Protein AF-A0A852D686-F1 (afdb_monomer)

Structure (mmCIF, N/CA/C/O backbone):
data_AF-A0A852D686-F1
#
_ent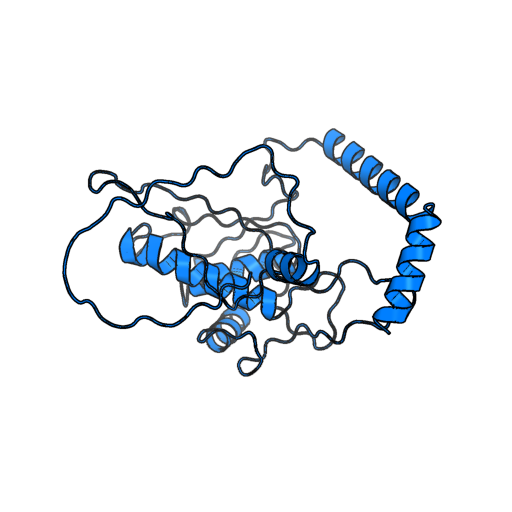ry.id   AF-A0A852D686-F1
#
loop_
_atom_site.group_PDB
_atom_site.id
_atom_site.type_symbol
_atom_site.label_atom_id
_atom_site.label_alt_id
_atom_site.label_comp_id
_atom_site.label_asym_id
_atom_site.label_entity_id
_atom_site.label_seq_id
_atom_site.pdbx_PDB_ins_code
_atom_site.Cartn_x
_atom_site.Cartn_y
_atom_site.Cartn_z
_atom_site.occupancy
_atom_site.B_iso_or_equiv
_atom_site.auth_seq_id
_atom_site.auth_comp_id
_atom_site.auth_asym_id
_atom_site.auth_atom_id
_atom_site.pdbx_PDB_model_num
ATOM 1 N N . VAL A 1 1 ? -18.780 -6.739 -30.984 1.00 33.38 1 VAL A N 1
ATOM 2 C CA . VAL A 1 1 ? -19.840 -5.704 -30.899 1.00 33.38 1 VAL A CA 1
ATOM 3 C C . VAL A 1 1 ? -19.671 -4.985 -29.569 1.00 33.38 1 VAL A C 1
ATOM 5 O O . VAL A 1 1 ? -19.689 -5.646 -28.541 1.00 33.38 1 VAL A O 1
ATOM 8 N N . HIS A 1 2 ? -19.367 -3.686 -29.611 1.00 30.38 2 HIS A N 1
ATOM 9 C CA . HIS A 1 2 ? -18.973 -2.864 -28.460 1.00 30.38 2 HIS A CA 1
ATOM 10 C C . HIS A 1 2 ? -20.126 -2.637 -27.472 1.00 30.38 2 HIS A C 1
ATOM 12 O O . HIS A 1 2 ? -21.250 -2.385 -27.899 1.00 30.38 2 HIS A O 1
ATOM 18 N N . LEU A 1 3 ? -19.840 -2.643 -26.166 1.00 29.97 3 LEU A N 1
ATOM 19 C CA . LEU A 1 3 ? -20.760 -2.143 -25.143 1.00 29.97 3 LEU A CA 1
ATOM 20 C C . LEU A 1 3 ? -20.116 -0.955 -24.421 1.00 29.97 3 LEU A C 1
ATOM 22 O O . LEU A 1 3 ? -19.169 -1.106 -23.656 1.00 29.97 3 LEU A O 1
ATOM 26 N N . ILE A 1 4 ? -20.649 0.231 -24.708 1.00 31.33 4 ILE A N 1
ATOM 27 C CA . ILE A 1 4 ? -20.423 1.480 -23.974 1.00 31.33 4 ILE A CA 1
ATOM 28 C C . ILE A 1 4 ? -21.404 1.489 -22.787 1.00 31.33 4 ILE A C 1
ATOM 30 O O . ILE A 1 4 ? -22.584 1.202 -23.004 1.00 31.33 4 ILE A O 1
ATOM 34 N N . PRO A 1 5 ? -20.996 1.834 -21.552 1.00 33.94 5 PRO A N 1
ATOM 35 C CA . PRO A 1 5 ? -21.944 2.023 -20.464 1.0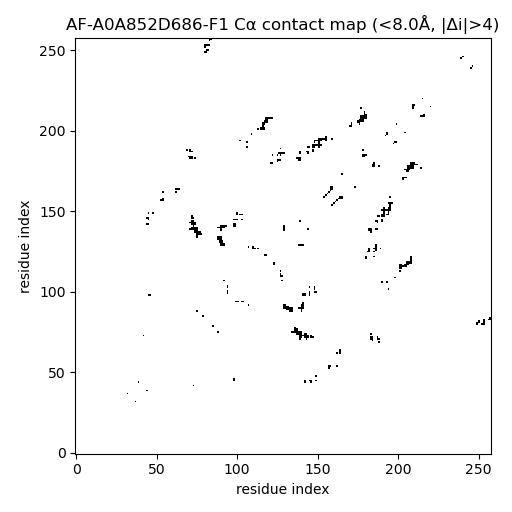0 33.94 5 PRO A CA 1
ATOM 36 C C . PRO A 1 5 ? -22.588 3.410 -20.583 1.00 33.94 5 PRO A C 1
ATOM 38 O O . PRO A 1 5 ? -21.912 4.434 -20.494 1.00 33.94 5 PRO A O 1
ATOM 41 N N . VAL A 1 6 ? -23.904 3.443 -20.789 1.00 32.22 6 VAL A N 1
ATOM 42 C CA . VAL A 1 6 ? -24.706 4.672 -20.743 1.00 32.22 6 VAL A CA 1
ATOM 43 C C . VAL A 1 6 ? -25.298 4.811 -19.338 1.00 32.22 6 VAL A C 1
ATOM 45 O O . VAL A 1 6 ? -25.836 3.855 -18.784 1.00 32.22 6 VAL A O 1
ATOM 48 N N . ASN A 1 7 ? -25.154 6.007 -18.766 1.00 30.97 7 ASN A N 1
ATOM 49 C CA . ASN A 1 7 ? -25.708 6.435 -17.478 1.00 30.97 7 ASN A CA 1
ATOM 50 C C . ASN A 1 7 ? -27.228 6.180 -17.346 1.00 30.97 7 ASN A C 1
ATOM 52 O O . ASN A 1 7 ? -27.926 6.072 -18.356 1.00 30.97 7 ASN A O 1
ATOM 56 N N . PRO A 1 8 ? -27.762 6.109 -16.109 1.00 39.25 8 PRO A N 1
ATOM 57 C CA . PRO A 1 8 ? -29.107 5.614 -15.858 1.00 39.25 8 PRO A CA 1
ATOM 58 C C . PRO A 1 8 ? -30.159 6.647 -16.267 1.00 39.25 8 PRO A C 1
ATOM 60 O O . PRO A 1 8 ? -30.101 7.806 -15.856 1.00 39.25 8 PRO A O 1
ATOM 63 N N . VAL A 1 9 ? -31.164 6.208 -17.023 1.00 30.58 9 VAL A N 1
ATOM 64 C CA . VAL A 1 9 ? -32.400 6.963 -17.240 1.00 30.58 9 VAL A CA 1
ATOM 65 C C . VAL A 1 9 ? -33.578 6.130 -16.741 1.00 30.58 9 VAL A C 1
ATOM 67 O O . VAL A 1 9 ? -33.830 5.045 -17.247 1.00 30.58 9 VAL A O 1
ATOM 70 N N . ARG A 1 10 ? -34.204 6.699 -15.703 1.00 30.62 10 ARG A N 1
ATOM 71 C CA . ARG A 1 10 ? -35.592 6.643 -15.210 1.00 30.62 10 ARG A CA 1
ATOM 72 C C . ARG A 1 10 ? -36.391 5.339 -15.339 1.00 30.62 10 ARG A C 1
ATOM 74 O O . ARG A 1 10 ? -36.618 4.815 -16.420 1.00 30.62 10 ARG A O 1
ATOM 81 N N . GLU A 1 11 ? -36.892 4.917 -14.178 1.00 41.22 11 GLU A N 1
ATOM 82 C CA . GLU A 1 11 ? -38.024 4.010 -14.018 1.00 41.22 11 GLU A CA 1
ATOM 83 C C . GLU A 1 11 ? -39.227 4.491 -14.829 1.00 41.22 11 GLU A C 1
ATOM 85 O O . GLU A 1 11 ? -39.671 5.620 -14.650 1.00 41.22 11 GLU A O 1
ATOM 90 N N . ASP A 1 12 ? -39.777 3.598 -15.646 1.00 34.66 12 ASP A N 1
ATOM 91 C CA . ASP A 1 12 ? -41.206 3.541 -15.920 1.00 34.66 12 ASP A CA 1
ATOM 92 C C . ASP A 1 12 ? -41.602 2.086 -16.209 1.00 34.66 12 ASP A C 1
ATOM 94 O O . ASP A 1 12 ? -41.045 1.425 -17.083 1.00 34.66 12 ASP A O 1
ATOM 98 N N . GLY A 1 13 ? -42.576 1.598 -15.439 1.00 36.38 13 GLY A N 1
ATOM 99 C CA . GLY A 1 13 ? -43.588 0.646 -15.897 1.00 36.38 13 GLY A CA 1
ATOM 100 C C . GLY A 1 13 ? -43.180 -0.788 -16.265 1.00 36.38 13 GLY A C 1
ATOM 101 O O . GLY A 1 13 ? -42.896 -1.092 -17.415 1.00 36.38 13 GLY A O 1
ATOM 102 N N . LEU A 1 14 ? -43.452 -1.696 -15.319 1.00 33.59 14 LEU A N 1
ATOM 103 C CA . LEU A 1 14 ? -44.083 -3.015 -15.528 1.00 33.59 14 LEU A CA 1
ATOM 104 C C . LEU A 1 14 ? -43.236 -4.202 -16.060 1.00 33.59 14 LEU A C 1
ATOM 106 O O . LEU A 1 14 ? -42.702 -4.218 -17.163 1.00 33.59 14 LEU A O 1
ATOM 1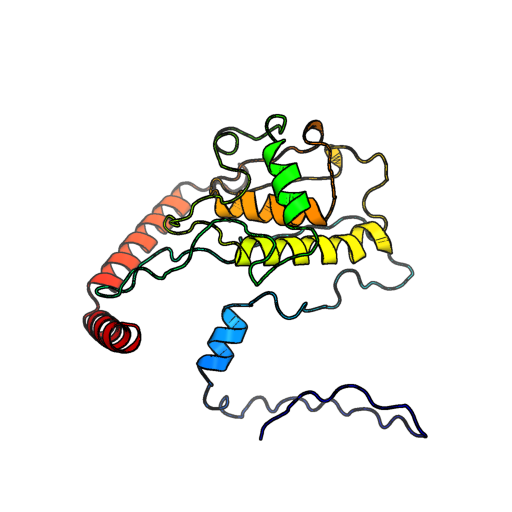10 N N . ASN A 1 15 ? -43.318 -5.287 -15.271 1.00 33.12 15 ASN A N 1
ATOM 111 C CA . ASN A 1 15 ? -42.905 -6.688 -15.467 1.00 33.12 15 ASN A CA 1
ATOM 112 C C . ASN A 1 15 ? -41.414 -7.065 -15.284 1.00 33.12 15 ASN A C 1
ATOM 114 O O . ASN A 1 15 ? -40.617 -6.941 -16.216 1.00 33.12 15 ASN A O 1
ATOM 118 N N . PRO A 1 16 ? -41.033 -7.696 -14.147 1.00 35.44 16 PRO A N 1
ATOM 119 C CA . PRO A 1 16 ? -39.718 -8.298 -13.988 1.00 35.44 16 PRO A CA 1
ATOM 120 C C . PRO A 1 16 ? -39.690 -9.638 -14.736 1.00 35.44 16 PRO A C 1
ATOM 122 O O . PRO A 1 16 ? -39.975 -10.699 -14.179 1.00 35.44 16 PRO A O 1
ATOM 125 N N . LYS A 1 17 ? -39.332 -9.621 -16.023 1.00 37.50 17 LYS A N 1
ATOM 126 C CA . LYS A 1 17 ? -38.904 -10.854 -16.692 1.00 37.50 17 LYS A CA 1
ATOM 127 C C . LYS A 1 17 ? -37.592 -11.290 -16.045 1.00 37.50 17 LYS A C 1
ATOM 129 O O . LYS A 1 17 ? -36.571 -10.623 -16.200 1.00 37.50 17 LYS A O 1
ATOM 134 N N . SER A 1 18 ? -37.648 -12.398 -15.304 1.00 39.84 18 SER A N 1
ATOM 135 C CA . SER A 1 18 ? -36.491 -13.146 -14.806 1.00 39.84 18 SER A CA 1
ATOM 136 C C . SER A 1 18 ? -35.388 -13.146 -15.868 1.00 39.84 18 SER A C 1
ATOM 138 O O . SER A 1 18 ? -35.567 -13.705 -16.954 1.00 39.84 18 SER A O 1
ATOM 140 N N . ARG A 1 19 ? -34.267 -12.462 -15.587 1.00 45.03 19 ARG A N 1
ATOM 141 C CA . ARG A 1 19 ? -33.055 -12.553 -16.408 1.00 45.03 19 ARG A CA 1
ATOM 142 C C . ARG A 1 19 ? -32.633 -14.015 -16.372 1.00 45.03 19 ARG A C 1
ATOM 144 O O . ARG A 1 19 ? -32.007 -14.451 -15.407 1.00 45.03 19 ARG A O 1
ATOM 151 N N . LYS A 1 20 ? -32.989 -14.777 -17.410 1.00 41.00 20 LYS A N 1
ATOM 152 C CA . LYS A 1 20 ? -32.415 -16.103 -17.634 1.00 41.00 20 LYS A CA 1
ATOM 153 C C . LYS A 1 20 ? -30.900 -15.932 -17.591 1.00 41.00 20 LYS A C 1
ATOM 155 O O . LYS A 1 20 ? -30.341 -15.170 -18.377 1.00 41.00 20 LYS A O 1
ATOM 160 N N . ARG A 1 21 ? -30.263 -16.600 -16.628 1.00 43.16 21 ARG A N 1
ATOM 161 C CA . ARG A 1 21 ? -28.812 -16.774 -16.573 1.00 43.16 21 ARG A CA 1
ATOM 162 C C . ARG A 1 21 ? -28.414 -17.389 -17.910 1.00 43.16 21 ARG A C 1
ATOM 164 O O . ARG A 1 21 ? -28.720 -18.550 -18.161 1.00 43.16 21 ARG A O 1
ATOM 171 N N . ILE A 1 22 ? -27.803 -16.597 -18.781 1.00 45.66 22 ILE A N 1
ATOM 172 C CA . ILE A 1 22 ? -27.106 -17.135 -19.940 1.00 45.66 22 ILE A CA 1
ATOM 173 C C . ILE A 1 22 ? -25.877 -17.811 -19.339 1.00 45.66 22 ILE A C 1
ATOM 175 O O . ILE A 1 22 ? -24.962 -17.133 -18.876 1.00 45.66 22 ILE A O 1
ATOM 179 N N . MET A 1 23 ? -25.921 -19.136 -19.208 1.00 36.00 23 MET A N 1
ATOM 180 C CA . MET A 1 23 ? -24.719 -19.910 -18.916 1.00 36.00 23 MET A CA 1
ATOM 181 C C . MET A 1 23 ? -23.817 -19.743 -20.142 1.00 36.00 23 MET A C 1
ATOM 183 O O . MET A 1 23 ? -24.284 -20.050 -21.241 1.00 36.00 23 MET A O 1
ATOM 187 N N . PRO A 1 24 ? -22.602 -19.184 -20.006 1.00 45.09 24 PRO A N 1
ATOM 188 C CA . PRO A 1 24 ? -21.685 -19.122 -21.130 1.00 45.09 24 PRO A CA 1
ATOM 189 C C . PRO A 1 24 ? -21.414 -20.551 -21.599 1.00 45.09 24 PRO A C 1
ATOM 191 O O . PRO A 1 24 ? -21.156 -21.439 -20.785 1.00 45.09 24 PRO A O 1
ATOM 194 N N . ASP A 1 25 ? -21.554 -20.761 -22.904 1.00 46.44 25 ASP A N 1
ATOM 195 C CA . ASP A 1 25 ? -21.205 -22.010 -23.562 1.00 46.44 25 ASP A CA 1
ATOM 196 C C . ASP A 1 25 ? -19.724 -22.306 -23.277 1.00 46.44 25 ASP A C 1
ATOM 198 O O . ASP A 1 25 ? -18.854 -21.478 -23.546 1.00 46.44 25 ASP A O 1
ATOM 202 N N . LEU A 1 26 ? -19.440 -23.450 -22.652 1.00 47.62 26 LEU A N 1
ATOM 203 C CA . LEU A 1 26 ? -18.098 -23.815 -22.181 1.00 47.62 26 LEU A CA 1
ATOM 204 C C . LEU A 1 26 ? -17.143 -24.179 -23.334 1.00 47.62 26 LEU A C 1
ATOM 206 O O . LEU A 1 26 ? -15.978 -24.477 -23.077 1.00 47.62 26 LEU A O 1
ATOM 210 N N . LEU A 1 27 ? -17.627 -24.184 -24.583 1.00 48.59 27 LEU A N 1
ATOM 211 C CA . LEU A 1 27 ? -16.923 -24.733 -25.745 1.00 48.59 27 LEU A CA 1
ATOM 212 C C . LEU A 1 27 ? -16.731 -23.750 -26.912 1.00 48.59 27 LEU A C 1
ATOM 214 O O . LEU A 1 27 ? -16.383 -24.175 -28.012 1.00 48.59 27 LEU A O 1
ATOM 218 N N . THR A 1 28 ? -16.893 -22.443 -26.707 1.00 54.06 28 THR A N 1
ATOM 219 C CA . THR A 1 28 ? -16.404 -21.458 -27.686 1.00 54.06 28 THR A CA 1
ATOM 220 C C . THR A 1 28 ? -14.933 -21.159 -27.429 1.00 54.06 28 THR A C 1
ATOM 222 O O . THR A 1 28 ? -14.578 -20.813 -26.300 1.00 54.06 28 THR A O 1
ATOM 225 N N . GLU A 1 29 ? -14.085 -21.258 -28.462 1.00 51.47 29 GLU A N 1
ATOM 226 C CA . GLU A 1 29 ? -12.724 -20.714 -28.406 1.00 51.47 29 GLU A CA 1
ATOM 227 C C . GLU A 1 29 ? -12.781 -19.285 -27.843 1.00 51.47 29 GLU A C 1
ATOM 229 O O . GLU A 1 29 ? -13.636 -18.497 -28.272 1.00 51.47 29 GLU A O 1
ATOM 234 N N . PRO A 1 30 ? -11.940 -18.944 -26.848 1.00 55.38 30 PRO A N 1
ATOM 235 C CA . PRO A 1 30 ? -11.954 -17.608 -26.281 1.00 55.38 30 PRO A CA 1
ATOM 236 C C . PRO A 1 30 ? -11.726 -16.588 -27.407 1.00 55.38 30 PRO A C 1
ATOM 238 O O . PRO A 1 30 ? -10.871 -16.816 -28.268 1.00 55.38 30 PRO A O 1
ATOM 241 N N . PRO A 1 31 ? -12.494 -15.482 -27.441 1.00 63.06 31 PRO A N 1
ATOM 242 C CA . PRO A 1 31 ? -12.344 -14.476 -28.482 1.00 63.06 31 PRO A CA 1
ATOM 243 C C . PRO A 1 31 ? -10.892 -13.998 -28.536 1.00 63.06 31 PRO A C 1
ATOM 245 O O . PRO A 1 31 ? -10.231 -13.924 -27.498 1.00 63.06 31 PRO A O 1
ATOM 248 N N . ALA A 1 32 ? -10.412 -13.666 -29.741 1.00 65.38 32 ALA A N 1
ATOM 249 C CA . ALA A 1 32 ? -9.083 -13.097 -29.934 1.00 65.38 32 ALA A CA 1
ATOM 250 C C . ALA A 1 32 ? -8.867 -11.964 -28.920 1.00 65.38 32 ALA A C 1
ATOM 252 O O . ALA A 1 32 ? -9.626 -10.994 -28.878 1.00 65.38 32 ALA A O 1
ATOM 253 N N . ILE A 1 33 ? -7.886 -12.167 -28.044 1.00 65.44 33 ILE A N 1
ATOM 254 C CA . ILE A 1 33 ? -7.682 -11.352 -26.853 1.00 65.44 33 ILE A CA 1
ATOM 255 C C . ILE A 1 33 ? -7.205 -9.970 -27.304 1.00 65.44 33 ILE A C 1
ATOM 257 O O . ILE A 1 33 ? -6.242 -9.869 -28.060 1.00 65.44 33 ILE A O 1
ATOM 261 N N . ASP A 1 34 ? -7.875 -8.909 -26.850 1.00 76.44 34 ASP A N 1
ATOM 262 C CA . ASP A 1 34 ? -7.379 -7.542 -27.005 1.00 76.44 34 ASP A CA 1
ATOM 263 C C . ASP A 1 34 ? -6.267 -7.308 -25.964 1.00 76.44 34 ASP A C 1
ATOM 265 O O . ASP A 1 34 ? -6.562 -7.221 -24.765 1.00 76.44 34 ASP A O 1
ATOM 269 N N . PRO A 1 35 ? -4.991 -7.202 -26.383 1.00 73.50 35 PRO A N 1
ATOM 270 C CA . PRO A 1 35 ? -3.872 -7.045 -25.459 1.00 73.50 35 PRO A CA 1
ATOM 271 C C . PRO A 1 35 ? -3.930 -5.719 -24.691 1.00 73.50 35 PRO A C 1
ATOM 273 O O . PRO A 1 35 ? -3.384 -5.624 -23.591 1.00 73.50 35 PRO A O 1
ATOM 276 N N . ILE A 1 36 ? -4.595 -4.693 -25.235 1.00 73.44 36 ILE A N 1
ATOM 277 C CA . ILE A 1 36 ? -4.770 -3.408 -24.551 1.00 73.44 36 ILE A CA 1
ATOM 278 C C . ILE A 1 36 ? -5.774 -3.577 -23.416 1.00 73.44 36 ILE A C 1
ATOM 280 O O . ILE A 1 36 ? -5.514 -3.136 -22.296 1.00 73.44 36 ILE A O 1
ATOM 284 N N . TYR A 1 37 ? -6.893 -4.247 -23.686 1.00 75.56 37 TYR A N 1
ATOM 285 C CA . TYR A 1 37 ? -7.881 -4.565 -22.663 1.00 75.56 37 TYR A CA 1
ATOM 286 C C . TYR A 1 37 ? -7.282 -5.439 -21.553 1.00 75.56 37 TYR A C 1
ATOM 288 O O . TYR A 1 37 ? -7.426 -5.110 -20.376 1.00 75.56 37 TYR A O 1
ATOM 296 N N . GLU A 1 38 ? -6.547 -6.500 -21.901 1.00 78.31 38 GLU A N 1
ATOM 297 C CA . GLU A 1 38 ? -5.891 -7.363 -20.911 1.00 78.31 38 GLU A CA 1
ATOM 298 C C . GLU A 1 38 ? -4.888 -6.579 -20.058 1.00 78.31 38 GLU A C 1
ATOM 300 O O . GLU A 1 38 ? -4.905 -6.685 -18.832 1.00 78.31 38 GLU A O 1
ATOM 305 N N . ALA A 1 39 ? -4.066 -5.728 -20.680 1.00 75.19 39 ALA A N 1
ATOM 306 C CA . ALA A 1 39 ? -3.132 -4.877 -19.954 1.00 75.19 39 ALA A CA 1
ATOM 307 C C . ALA A 1 39 ? -3.858 -3.903 -19.016 1.00 75.19 39 ALA A C 1
ATOM 309 O O . ALA A 1 39 ? -3.415 -3.698 -17.889 1.00 75.19 39 ALA A O 1
ATOM 310 N N . GLN A 1 40 ? -4.982 -3.320 -19.437 1.00 73.06 40 GLN A N 1
ATOM 311 C CA . GLN A 1 40 ? -5.774 -2.425 -18.588 1.00 73.06 40 GLN A CA 1
ATOM 312 C C . GLN A 1 40 ? -6.371 -3.156 -17.381 1.00 73.06 40 GLN A C 1
ATOM 314 O O . GLN A 1 40 ? -6.291 -2.642 -16.262 1.00 73.06 40 GLN A O 1
ATOM 319 N N . VAL A 1 41 ? -6.912 -4.359 -17.591 1.00 74.00 41 VAL A N 1
ATOM 320 C CA . VAL A 1 41 ? -7.448 -5.210 -16.518 1.00 74.00 41 VAL A CA 1
ATOM 321 C C . VAL A 1 41 ? -6.328 -5.651 -15.571 1.00 74.00 41 VAL A C 1
ATOM 323 O O . VAL A 1 41 ? -6.464 -5.534 -14.355 1.00 74.00 41 VAL A O 1
ATOM 326 N N . TYR A 1 42 ? -5.189 -6.088 -16.110 1.00 77.50 42 TYR A N 1
ATOM 327 C CA . TYR A 1 42 ? -4.042 -6.541 -15.325 1.00 77.50 42 TYR A CA 1
ATOM 328 C C . TYR A 1 42 ? -3.400 -5.414 -14.505 1.00 77.50 42 TYR A C 1
ATOM 330 O O . TYR A 1 42 ? -3.093 -5.599 -13.325 1.00 77.50 42 TYR A O 1
ATOM 338 N N . CYS A 1 43 ? -3.198 -4.238 -15.107 1.00 77.00 43 CYS A N 1
ATOM 339 C CA . CYS A 1 43 ? -2.572 -3.091 -14.447 1.00 77.00 43 CYS A CA 1
ATOM 340 C C . CYS A 1 43 ? -3.450 -2.489 -13.341 1.00 77.00 43 CYS A C 1
ATOM 342 O O . CYS A 1 43 ? -2.921 -1.803 -12.466 1.00 77.00 43 CYS A O 1
ATOM 344 N N . ASN A 1 44 ? -4.763 -2.751 -13.363 1.00 78.69 44 ASN A N 1
ATOM 345 C CA . ASN A 1 44 ? -5.714 -2.379 -12.315 1.00 78.69 44 ASN A CA 1
ATOM 346 C C . ASN A 1 44 ? -5.533 -0.925 -11.833 1.00 78.69 44 ASN A C 1
ATOM 348 O O . ASN A 1 44 ? -5.319 -0.637 -10.648 1.00 78.69 44 ASN A O 1
ATOM 352 N N . VAL A 1 45 ? -5.534 0.012 -12.786 1.00 80.94 45 VAL A N 1
ATOM 353 C CA . VAL A 1 45 ? -5.422 1.444 -12.487 1.00 80.94 45 VAL A CA 1
ATOM 354 C C . VAL A 1 45 ? -6.568 1.816 -11.541 1.00 80.94 45 VAL A C 1
ATOM 356 O O . VAL A 1 45 ? -7.705 1.429 -11.810 1.00 80.94 45 VAL A O 1
ATOM 359 N N . PRO A 1 46 ? -6.326 2.576 -10.454 1.00 81.25 46 PRO A N 1
ATOM 360 C CA . PRO A 1 46 ? -7.357 2.934 -9.486 1.00 81.25 46 PRO A CA 1
ATOM 361 C C . PRO A 1 46 ? -8.291 4.003 -10.073 1.00 81.25 46 PRO A C 1
ATOM 363 O O . PRO A 1 46 ? -8.319 5.145 -9.620 1.00 81.25 46 PRO A O 1
ATOM 366 N N . SER A 1 47 ? -9.039 3.660 -11.116 1.00 74.25 47 SER A N 1
ATOM 367 C CA . SER A 1 47 ? -10.084 4.473 -11.732 1.00 74.25 47 SER A CA 1
ATOM 368 C C . SER A 1 47 ? -11.453 4.000 -11.249 1.00 74.25 47 SER A C 1
ATOM 370 O O . SER A 1 47 ? -12.242 4.827 -10.792 1.00 74.25 47 SER A O 1
ATOM 372 N N . ILE A 1 48 ? -11.677 2.685 -11.206 1.00 68.69 48 ILE A N 1
ATOM 373 C CA . ILE A 1 48 ? -12.938 2.045 -10.816 1.00 68.69 48 ILE A CA 1
ATOM 374 C C . ILE A 1 48 ? -12.734 1.280 -9.504 1.00 68.69 48 ILE A C 1
ATOM 376 O O . ILE A 1 48 ? -11.743 0.579 -9.332 1.00 68.69 48 ILE A O 1
ATOM 380 N N . ALA A 1 49 ? -13.653 1.446 -8.552 1.00 65.38 49 ALA A N 1
ATOM 381 C CA . ALA A 1 49 ? -13.690 0.612 -7.356 1.00 65.38 49 ALA A CA 1
ATOM 382 C C . ALA A 1 49 ? -14.557 -0.619 -7.641 1.00 65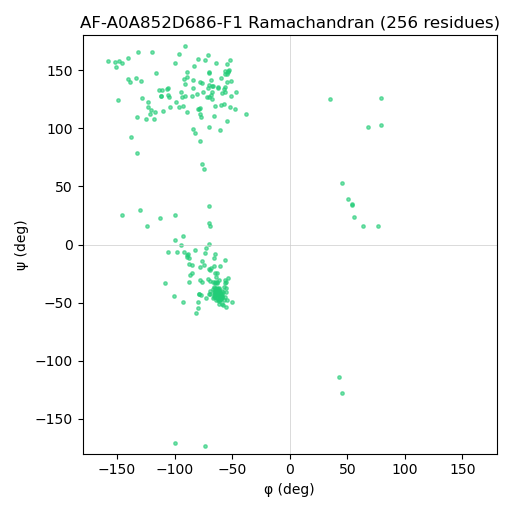.38 49 ALA A C 1
ATOM 384 O O . ALA A 1 49 ? -15.766 -0.485 -7.838 1.00 65.38 49 ALA A O 1
ATOM 385 N N . GLU A 1 50 ? -13.960 -1.808 -7.650 1.00 67.88 50 GLU A N 1
ATOM 386 C CA . GLU A 1 50 ? -14.720 -3.053 -7.724 1.00 67.88 50 GLU A CA 1
ATOM 387 C C . GLU A 1 50 ? -15.307 -3.372 -6.346 1.00 67.88 50 GLU A C 1
ATOM 389 O O . GLU A 1 50 ? -14.592 -3.641 -5.381 1.00 67.88 50 GLU A O 1
ATOM 394 N N . ARG A 1 51 ? -16.636 -3.302 -6.232 1.00 68.69 51 ARG A N 1
ATOM 395 C CA . ARG A 1 51 ? -17.359 -3.724 -5.028 1.00 68.69 51 ARG A CA 1
ATOM 396 C C . ARG A 1 51 ? -17.851 -5.154 -5.234 1.00 68.69 51 ARG A C 1
ATOM 398 O O . ARG A 1 51 ? -18.641 -5.410 -6.136 1.00 68.69 51 ARG A O 1
ATOM 405 N N . SER A 1 52 ? -17.382 -6.069 -4.391 1.00 69.94 52 SER A N 1
ATOM 406 C CA . SER A 1 52 ? -17.836 -7.465 -4.343 1.00 69.94 52 SER A CA 1
ATOM 407 C C . SER A 1 52 ? -18.856 -7.672 -3.209 1.00 69.94 52 SER A C 1
ATOM 409 O O . SER A 1 52 ? -19.282 -6.723 -2.550 1.00 69.94 52 SER A O 1
ATOM 411 N N . MET A 1 53 ? -19.206 -8.927 -2.928 1.00 82.94 53 MET A N 1
ATOM 412 C CA . MET A 1 53 ? -20.018 -9.370 -1.785 1.00 82.94 53 MET A CA 1
ATOM 413 C C . MET A 1 53 ? -19.302 -9.224 -0.427 1.00 82.94 53 MET A C 1
ATOM 415 O O . MET A 1 53 ? -19.740 -9.792 0.571 1.00 82.94 53 MET A O 1
ATOM 419 N N . GLU A 1 54 ? -18.214 -8.453 -0.366 1.00 88.31 54 GLU A N 1
ATOM 420 C CA . GLU A 1 54 ? -17.412 -8.255 0.838 1.00 88.31 54 GLU A CA 1
ATOM 421 C C . GLU A 1 54 ? -18.276 -7.729 1.996 1.00 88.31 54 GLU A C 1
ATOM 423 O O . GLU A 1 54 ? -19.104 -6.823 1.834 1.00 88.31 54 GLU A O 1
ATOM 428 N N . GLY A 1 55 ? -18.140 -8.358 3.164 1.00 84.44 55 GLY A N 1
ATOM 429 C CA . GLY A 1 55 ? -18.960 -8.075 4.345 1.00 84.44 55 GLY A CA 1
ATOM 430 C C . GLY A 1 55 ? -20.481 -8.195 4.146 1.00 84.44 55 GLY A C 1
ATOM 431 O O . GLY A 1 55 ? -21.244 -7.554 4.883 1.00 84.44 55 GLY A O 1
ATOM 432 N N . HIS A 1 56 ? -20.959 -8.967 3.170 1.00 89.06 56 HIS A N 1
ATOM 433 C CA . HIS A 1 56 ? -22.358 -9.391 3.113 1.00 89.06 56 HIS A CA 1
ATOM 434 C C . HIS A 1 56 ? -22.529 -10.728 3.834 1.00 89.06 56 HIS A C 1
ATOM 436 O O . HIS A 1 56 ? -21.832 -11.696 3.556 1.00 89.06 56 HIS A O 1
ATOM 442 N N . ALA A 1 57 ? -23.486 -10.772 4.756 1.00 87.75 57 ALA A N 1
ATOM 443 C CA . ALA A 1 57 ? -23.900 -11.973 5.465 1.00 87.75 57 ALA A CA 1
ATOM 444 C C . ALA A 1 57 ? -25.400 -11.861 5.788 1.00 87.75 57 ALA A C 1
ATOM 446 O O . ALA A 1 57 ? -25.924 -10.739 5.816 1.00 87.75 57 ALA A O 1
ATOM 447 N N . PRO A 1 58 ? -26.109 -12.979 6.026 1.00 90.81 58 PRO A N 1
ATOM 448 C CA . PRO A 1 58 ? -27.488 -12.930 6.504 1.00 90.81 58 PRO A CA 1
ATOM 449 C C . PRO A 1 58 ? -27.601 -12.125 7.809 1.00 90.81 58 PRO A C 1
ATOM 451 O O . PRO A 1 58 ? -26.678 -12.123 8.620 1.00 90.81 58 PRO A O 1
ATOM 454 N N . HIS A 1 59 ? -28.743 -11.470 8.040 1.00 87.44 59 HIS A N 1
ATOM 455 C CA . HIS A 1 59 ? -28.921 -10.507 9.144 1.00 87.44 59 HIS A CA 1
ATOM 456 C C . HIS A 1 59 ? -28.728 -11.094 10.555 1.00 87.44 59 HIS A C 1
ATOM 458 O O . HIS A 1 59 ? -28.568 -10.350 11.516 1.00 87.44 59 HIS A O 1
ATOM 464 N N . TYR A 1 60 ? -28.798 -12.418 10.693 1.00 92.06 60 TYR A N 1
ATOM 465 C CA . TYR A 1 60 ? -28.647 -13.140 11.956 1.00 92.06 60 TYR A CA 1
ATOM 466 C C . TYR A 1 60 ? -27.213 -13.635 12.199 1.00 92.06 60 TYR A C 1
ATOM 468 O O . TYR A 1 60 ? -26.940 -14.237 13.234 1.00 92.06 60 TYR A O 1
ATOM 476 N N . PHE A 1 61 ? -26.286 -13.376 11.273 1.00 94.06 61 PHE A N 1
ATOM 477 C CA . PHE A 1 61 ? -24.860 -13.604 11.481 1.00 94.06 61 PHE A CA 1
ATOM 478 C C . PHE A 1 61 ? -24.195 -12.343 12.030 1.00 94.06 61 PHE A C 1
ATOM 480 O O . PHE A 1 61 ? -24.486 -11.224 11.608 1.00 94.06 61 PHE A O 1
ATOM 487 N N . LYS A 1 62 ? -23.238 -12.541 12.936 1.00 91.69 62 LYS A N 1
ATOM 488 C CA . LYS A 1 62 ? -22.373 -11.482 13.457 1.00 91.69 62 LYS A CA 1
ATOM 489 C C . LYS A 1 62 ? -20.949 -11.714 12.968 1.00 91.69 62 LYS A C 1
ATOM 491 O O . LYS A 1 62 ? -20.404 -12.799 13.156 1.00 91.69 62 LYS A O 1
ATOM 496 N N . LEU A 1 63 ? -20.341 -10.692 12.374 1.00 93.44 63 LEU A N 1
ATOM 497 C CA . LEU A 1 63 ? -18.925 -10.724 12.022 1.00 93.44 63 LEU A CA 1
ATOM 498 C C . LEU A 1 63 ? -18.080 -10.740 13.306 1.00 93.44 63 LEU A C 1
ATOM 500 O O . LEU A 1 63 ? -18.247 -9.872 14.163 1.00 93.44 63 LEU A O 1
ATOM 504 N N . VAL A 1 64 ? -17.199 -11.733 13.444 1.00 93.50 64 VAL A N 1
ATOM 505 C CA . VAL A 1 64 ? -16.354 -11.920 14.642 1.00 93.50 64 VAL A CA 1
ATOM 506 C C . VAL A 1 64 ? -14.884 -11.597 14.396 1.00 93.50 64 VAL A C 1
ATOM 508 O O . VAL A 1 64 ? -14.203 -11.119 15.296 1.00 93.50 64 VAL A O 1
ATOM 511 N N . SER A 1 65 ? -14.390 -11.848 13.186 1.00 94.75 65 SER A N 1
ATOM 512 C CA . SER A 1 65 ? -13.005 -11.602 12.800 1.00 94.75 65 SER A CA 1
ATOM 513 C C . SER A 1 65 ? -12.889 -11.473 11.286 1.00 94.75 65 SER A C 1
ATOM 515 O O . SER A 1 65 ? -13.750 -11.934 10.535 1.00 94.75 65 SER A O 1
ATOM 517 N N . VAL A 1 66 ? -11.817 -10.817 10.852 1.00 95.50 66 VAL A N 1
ATOM 518 C CA . VAL A 1 66 ? -11.467 -10.615 9.447 1.00 95.50 66 VAL A CA 1
ATOM 519 C C . VAL A 1 66 ? -9.961 -10.809 9.311 1.00 95.50 66 VAL A C 1
ATOM 521 O O . VAL A 1 66 ? -9.198 -10.346 10.157 1.00 95.50 66 VAL A O 1
ATOM 524 N N . GLN A 1 67 ? -9.539 -11.467 8.234 1.00 94.94 67 GLN A N 1
ATOM 525 C CA . GLN A 1 67 ? -8.139 -11.566 7.834 1.00 94.94 67 GLN A CA 1
ATOM 526 C C . GLN A 1 67 ? -8.019 -11.030 6.412 1.00 94.94 67 GLN A C 1
ATOM 528 O O . GLN A 1 67 ? -8.703 -11.513 5.511 1.00 94.94 67 GLN A O 1
ATOM 533 N N . VAL A 1 68 ? -7.169 -10.024 6.218 1.00 94.94 68 VAL A N 1
ATOM 534 C CA . VAL A 1 68 ? -6.957 -9.395 4.912 1.00 94.94 68 VAL A CA 1
ATOM 535 C C . VAL A 1 68 ? -5.514 -9.627 4.504 1.00 94.94 68 VAL A C 1
ATOM 537 O O . VAL A 1 68 ? -4.595 -9.093 5.122 1.00 94.94 68 VAL A O 1
ATOM 540 N N . LEU A 1 69 ? -5.324 -10.405 3.442 1.00 94.88 69 LEU A N 1
ATOM 541 C CA . LEU A 1 69 ? -4.033 -10.552 2.786 1.00 94.88 69 LEU A CA 1
ATOM 542 C C . LEU A 1 69 ? -4.000 -9.639 1.563 1.00 94.88 69 LEU A C 1
ATOM 544 O O . LEU A 1 69 ? -4.834 -9.762 0.667 1.00 94.88 69 LEU A O 1
ATOM 548 N N . ILE A 1 70 ? -3.021 -8.738 1.517 1.00 94.88 70 ILE A N 1
ATOM 549 C CA . ILE A 1 70 ? -2.829 -7.835 0.383 1.00 94.88 70 ILE A CA 1
ATOM 550 C C . ILE A 1 70 ? -1.501 -8.097 -0.312 1.00 94.88 70 ILE A C 1
ATOM 552 O O . ILE A 1 70 ? -0.484 -8.405 0.311 1.00 94.88 70 ILE A O 1
ATOM 556 N N . ARG A 1 71 ? -1.491 -7.873 -1.624 1.00 95.06 71 ARG A N 1
ATOM 557 C CA . ARG A 1 71 ? -0.258 -7.596 -2.360 1.00 95.06 71 ARG A CA 1
ATOM 558 C C . ARG A 1 71 ? 0.080 -6.111 -2.219 1.00 95.06 71 ARG A C 1
ATOM 560 O O . ARG A 1 71 ? -0.809 -5.278 -2.058 1.00 95.06 71 ARG A O 1
ATOM 567 N N . HIS A 1 72 ? 1.362 -5.768 -2.334 1.00 96.75 72 HIS A N 1
ATOM 568 C CA . HIS A 1 72 ? 1.762 -4.375 -2.536 1.00 96.75 72 HIS A CA 1
ATOM 569 C C . HIS A 1 72 ? 1.050 -3.760 -3.757 1.00 96.75 72 HIS A C 1
ATOM 571 O O . HIS A 1 72 ? 0.649 -4.482 -4.672 1.00 96.75 72 HIS A O 1
ATOM 577 N N . GLY A 1 73 ? 0.913 -2.435 -3.777 1.00 95.81 73 GLY A N 1
ATOM 578 C CA . GLY A 1 73 ? 0.339 -1.709 -4.913 1.00 95.81 73 GLY A CA 1
ATOM 579 C C . GLY A 1 73 ? 1.279 -1.634 -6.120 1.00 95.81 73 GLY A C 1
ATOM 580 O O . GLY A 1 73 ? 2.360 -2.237 -6.130 1.00 95.81 73 GLY A O 1
ATOM 581 N N . ASP A 1 74 ? 0.859 -0.876 -7.128 1.00 95.50 74 ASP A N 1
ATOM 582 C CA . ASP A 1 74 ? 1.661 -0.538 -8.300 1.00 95.50 74 ASP A CA 1
ATOM 583 C C . ASP A 1 74 ? 3.042 0.017 -7.918 1.00 95.50 74 ASP A C 1
ATOM 585 O O . ASP A 1 74 ? 3.215 0.743 -6.933 1.00 95.50 74 ASP A O 1
ATOM 589 N N . ARG A 1 75 ? 4.049 -0.391 -8.684 1.00 94.69 75 ARG A N 1
ATOM 590 C CA . ARG A 1 75 ? 5.455 -0.160 -8.366 1.00 94.69 75 ARG A CA 1
ATOM 591 C C . ARG A 1 75 ? 6.268 0.051 -9.630 1.00 94.69 75 ARG A C 1
ATOM 593 O O . ARG A 1 75 ? 5.947 -0.503 -10.681 1.00 94.69 75 ARG A O 1
ATOM 600 N N . TYR A 1 76 ? 7.397 0.730 -9.483 1.00 94.25 76 TYR A N 1
ATOM 601 C CA . TYR A 1 76 ? 8.408 0.795 -10.521 1.00 94.25 76 TYR A CA 1
ATOM 602 C C . TYR A 1 76 ? 8.851 -0.632 -10.923 1.00 94.25 76 TYR A C 1
ATOM 604 O O . TYR A 1 76 ? 8.836 -1.557 -10.085 1.00 94.25 76 TYR A O 1
ATOM 612 N N . PRO A 1 77 ? 9.202 -0.875 -12.199 1.00 90.62 77 PRO A N 1
ATOM 613 C CA . PRO A 1 77 ? 9.613 -2.196 -12.661 1.00 90.62 77 PRO A CA 1
ATOM 614 C C . PRO A 1 77 ? 10.759 -2.798 -11.834 1.00 90.62 77 PRO A C 1
ATOM 616 O O . PRO A 1 77 ? 11.614 -2.093 -11.311 1.00 90.62 77 PRO A O 1
ATOM 619 N N . LEU A 1 78 ? 10.779 -4.131 -11.714 1.00 87.31 78 LEU A N 1
ATOM 620 C CA . LEU A 1 78 ? 11.910 -4.861 -11.113 1.00 87.31 78 LEU A CA 1
ATOM 621 C C . LEU A 1 78 ? 13.017 -5.148 -12.130 1.00 87.31 78 LEU A C 1
ATOM 623 O O . LEU A 1 78 ? 14.135 -5.472 -11.747 1.00 87.31 78 LEU A O 1
ATOM 627 N N . TYR A 1 79 ? 12.692 -5.046 -13.418 1.00 82.19 79 TYR A N 1
ATOM 628 C CA . TYR A 1 79 ? 13.586 -5.310 -14.534 1.00 82.19 79 TYR A CA 1
ATOM 629 C C . TYR A 1 79 ? 13.333 -4.262 -15.612 1.00 82.19 79 TYR A C 1
ATOM 631 O O . TYR A 1 79 ? 12.187 -3.863 -15.822 1.00 82.19 79 TYR A O 1
ATOM 639 N N . ALA A 1 80 ? 14.398 -3.823 -16.275 1.00 80.44 80 ALA A N 1
ATOM 640 C CA . ALA A 1 80 ? 14.299 -2.985 -17.460 1.00 80.44 80 ALA A CA 1
ATOM 641 C C . ALA A 1 80 ? 14.222 -3.874 -18.704 1.00 80.44 80 ALA A C 1
ATOM 643 O O . ALA A 1 80 ? 14.817 -4.956 -18.731 1.00 80.44 80 ALA A O 1
ATOM 644 N N . ILE A 1 81 ? 13.517 -3.411 -19.735 1.00 77.12 81 ILE A N 1
ATOM 645 C CA . ILE A 1 81 ? 13.633 -4.017 -21.060 1.00 77.12 81 ILE A CA 1
ATOM 646 C C . ILE A 1 81 ? 15.010 -3.601 -21.602 1.00 77.12 81 ILE A C 1
ATOM 648 O O . ILE A 1 81 ? 15.352 -2.417 -21.565 1.00 77.12 81 ILE A O 1
ATOM 652 N N . PRO A 1 82 ? 15.862 -4.543 -22.039 1.00 76.81 82 PRO A N 1
ATOM 653 C CA . PRO A 1 82 ? 17.161 -4.190 -22.592 1.00 76.81 82 PRO A CA 1
ATOM 654 C C . PRO A 1 82 ? 17.023 -3.187 -23.740 1.00 76.81 82 PRO A C 1
ATOM 656 O O . PRO A 1 82 ? 16.142 -3.328 -24.583 1.00 76.81 82 PRO A O 1
ATOM 659 N N . LYS A 1 83 ? 17.933 -2.209 -23.799 1.00 75.88 83 LYS A N 1
ATOM 660 C CA . LYS A 1 83 ? 17.992 -1.182 -24.855 1.00 75.88 83 LYS A CA 1
ATOM 661 C C . LYS A 1 83 ? 16.779 -0.238 -24.922 1.00 75.88 83 LYS A C 1
ATOM 663 O O . LYS A 1 83 ? 16.656 0.465 -25.915 1.00 75.88 83 LYS A O 1
ATOM 668 N N . THR A 1 84 ? 15.939 -0.167 -23.888 1.00 78.81 84 THR A N 1
ATOM 669 C CA . THR A 1 84 ? 14.925 0.894 -23.761 1.00 78.81 84 THR A CA 1
ATOM 670 C C . THR A 1 84 ? 15.390 1.988 -22.816 1.00 78.81 84 THR A C 1
ATOM 672 O O . THR A 1 84 ? 16.196 1.751 -21.905 1.00 78.81 84 THR A O 1
ATOM 675 N N . LYS A 1 85 ? 14.837 3.191 -22.977 1.00 83.25 85 LYS A N 1
ATOM 676 C CA . LYS A 1 85 ? 14.992 4.236 -21.957 1.00 83.25 85 LYS A CA 1
ATOM 677 C C . LYS A 1 85 ? 14.325 3.815 -20.646 1.00 83.25 85 LYS A C 1
ATOM 679 O O . LYS A 1 85 ? 13.418 2.980 -20.618 1.00 83.25 85 LYS A O 1
ATOM 684 N N . ARG A 1 86 ? 14.787 4.403 -19.538 1.00 82.56 86 ARG A N 1
ATOM 685 C CA . ARG A 1 86 ? 14.078 4.281 -18.262 1.00 82.56 86 ARG A CA 1
ATOM 686 C C . ARG A 1 86 ? 12.696 4.918 -18.414 1.00 82.56 86 ARG A C 1
ATOM 688 O O . ARG A 1 86 ? 12.624 6.018 -18.964 1.00 82.56 86 ARG A O 1
ATOM 695 N N . PRO A 1 87 ? 11.625 4.261 -17.943 1.00 84.12 87 PRO A N 1
ATOM 696 C CA . PRO A 1 87 ? 10.315 4.882 -17.949 1.00 84.12 87 PRO A CA 1
ATOM 697 C C . PRO A 1 87 ? 10.343 6.121 -17.052 1.00 84.12 87 PRO A C 1
ATOM 699 O O . PRO A 1 87 ? 10.893 6.075 -15.946 1.00 84.12 87 PRO A O 1
ATOM 702 N N . ASP A 1 88 ? 9.754 7.206 -17.553 1.00 87.69 88 ASP A N 1
ATOM 703 C CA . ASP A 1 88 ? 9.601 8.484 -16.854 1.00 87.69 88 ASP A CA 1
ATOM 704 C C . ASP A 1 88 ? 8.473 8.375 -15.818 1.00 87.69 88 ASP A C 1
ATOM 706 O O . ASP A 1 88 ? 7.352 8.850 -15.996 1.00 87.69 88 ASP A O 1
ATOM 710 N N . ILE A 1 89 ? 8.749 7.594 -14.775 1.00 88.94 89 ILE A N 1
ATOM 711 C CA . ILE A 1 89 ? 7.857 7.339 -13.649 1.00 88.94 89 ILE A CA 1
ATOM 712 C C . ILE A 1 89 ? 8.620 7.746 -12.397 1.00 88.94 89 ILE A C 1
ATOM 714 O O . ILE A 1 89 ? 9.657 7.156 -12.086 1.00 88.94 89 ILE A O 1
ATOM 718 N N . ASP A 1 90 ? 8.087 8.726 -11.673 1.00 90.62 90 ASP A N 1
ATOM 719 C CA . ASP A 1 90 ? 8.593 9.104 -10.359 1.00 90.62 90 ASP A CA 1
ATOM 720 C C . ASP A 1 90 ? 7.811 8.437 -9.217 1.00 90.62 90 ASP A C 1
ATOM 722 O O . ASP A 1 90 ? 6.694 7.926 -9.366 1.00 90.62 90 ASP A O 1
ATOM 726 N N . CYS A 1 91 ? 8.431 8.472 -8.044 1.00 94.62 91 CYS A N 1
ATOM 727 C CA . CYS A 1 91 ? 7.942 7.899 -6.802 1.00 94.62 91 CYS A CA 1
ATOM 728 C C . CYS A 1 91 ? 7.614 9.011 -5.791 1.00 94.62 91 CYS A C 1
ATOM 730 O O . CYS A 1 91 ? 7.603 8.781 -4.583 1.00 94.62 91 CYS A O 1
ATOM 732 N N . MET A 1 92 ? 7.348 10.234 -6.260 1.00 95.69 92 MET A N 1
ATOM 733 C CA . MET A 1 92 ? 7.027 11.376 -5.409 1.00 95.69 92 MET A CA 1
ATOM 734 C C . MET A 1 92 ? 5.512 11.509 -5.241 1.00 95.69 92 MET A C 1
ATOM 736 O O . MET A 1 92 ? 4.770 11.585 -6.213 1.00 95.69 92 MET A O 1
ATOM 740 N N . LEU A 1 93 ? 5.003 11.576 -4.013 1.00 96.88 93 LEU A N 1
ATOM 741 C CA . LEU A 1 93 ? 3.563 11.759 -3.812 1.00 96.88 93 LEU A CA 1
ATOM 742 C C . LEU A 1 93 ? 3.152 13.223 -4.009 1.00 96.88 93 LEU A C 1
ATOM 744 O O . LEU A 1 93 ? 3.543 14.100 -3.243 1.00 96.88 93 LEU A O 1
ATOM 748 N N . VAL A 1 94 ? 2.316 13.471 -5.017 1.00 96.38 94 VAL A N 1
ATOM 749 C CA . VAL A 1 94 ? 1.810 14.792 -5.402 1.00 96.38 94 VAL A CA 1
ATOM 750 C C . VAL A 1 94 ? 0.274 14.759 -5.406 1.00 96.38 94 VAL A C 1
ATOM 752 O O . VAL A 1 94 ? -0.320 14.166 -6.313 1.00 96.38 94 VAL A O 1
ATOM 755 N N . PRO A 1 95 ? -0.407 15.399 -4.431 1.00 95.75 95 PRO A N 1
ATOM 756 C CA . PRO A 1 95 ? -1.869 15.357 -4.305 1.00 95.75 95 PRO A CA 1
ATOM 757 C C . PRO A 1 95 ? -2.649 15.805 -5.549 1.00 95.75 95 PRO A C 1
ATOM 759 O O . PRO A 1 95 ? -3.721 15.268 -5.832 1.00 95.75 95 PRO A O 1
ATOM 762 N N . SER A 1 96 ? -2.118 16.754 -6.321 1.00 94.94 96 SER A N 1
ATOM 763 C CA . SER A 1 96 ? -2.747 17.247 -7.553 1.00 94.94 96 SER A CA 1
ATOM 764 C C . SER A 1 96 ? -2.575 16.305 -8.753 1.00 94.94 96 SER A C 1
ATOM 766 O O . SER A 1 96 ? -3.358 16.379 -9.703 1.00 94.94 96 SER A O 1
ATOM 768 N N . ARG A 1 97 ? -1.596 15.391 -8.720 1.00 94.25 97 ARG A N 1
ATOM 769 C CA . ARG A 1 97 ? -1.300 14.463 -9.818 1.00 94.25 97 ARG A CA 1
ATOM 770 C C . ARG A 1 97 ? -2.286 13.301 -9.849 1.00 94.25 97 ARG A C 1
ATOM 772 O O . ARG A 1 97 ? -2.636 12.754 -8.810 1.00 94.25 97 ARG A O 1
ATOM 779 N N . LYS A 1 98 ? -2.720 12.881 -11.041 1.00 93.00 98 LYS A N 1
ATOM 780 C CA . LYS A 1 98 ? -3.568 11.692 -11.210 1.00 93.00 98 LYS A CA 1
ATOM 781 C C . LYS A 1 98 ? -2.719 10.417 -11.392 1.00 93.00 98 LYS A C 1
ATOM 783 O O . LYS A 1 98 ? -1.693 10.491 -12.057 1.00 93.00 98 LYS A O 1
ATOM 788 N N . PRO A 1 99 ? -3.160 9.263 -10.856 1.00 93.19 99 PRO A N 1
ATOM 789 C CA . PRO A 1 99 ? -4.322 9.105 -9.982 1.00 93.19 99 PRO A CA 1
ATOM 790 C C . PRO A 1 99 ? -4.072 9.727 -8.597 1.00 93.19 99 PRO A C 1
ATOM 792 O O . PRO A 1 99 ? -2.949 9.741 -8.106 1.00 93.19 99 PRO A O 1
ATOM 795 N N . SER A 1 100 ? -5.133 10.248 -7.975 1.00 94.69 100 SER A N 1
ATOM 796 C CA . SER A 1 100 ? -5.082 10.857 -6.638 1.00 94.69 100 SER A CA 1
ATOM 797 C C . SER A 1 100 ? -6.207 10.328 -5.754 1.00 94.69 100 SER A C 1
ATOM 799 O O . SER A 1 100 ? -7.176 9.732 -6.241 1.00 94.69 100 SER A O 1
ATOM 801 N N . HIS A 1 101 ? -6.080 10.589 -4.458 1.00 95.81 101 HIS A N 1
ATOM 802 C CA . HIS A 1 101 ? -7.071 10.305 -3.436 1.00 95.81 101 HIS A CA 1
ATOM 803 C C . HIS A 1 101 ? -7.319 11.566 -2.591 1.00 95.81 101 HIS A C 1
ATOM 805 O O . HIS A 1 101 ? -6.345 12.233 -2.241 1.00 95.81 101 HIS A O 1
ATOM 811 N N . PRO A 1 102 ? -8.567 11.881 -2.187 1.00 96.19 102 PRO A N 1
ATOM 812 C CA . PRO A 1 102 ? -8.850 13.058 -1.355 1.00 96.19 102 PRO A CA 1
ATOM 813 C C . PRO A 1 102 ? -8.058 13.098 -0.041 1.00 96.19 102 PRO A C 1
ATOM 815 O O . PRO A 1 102 ? -7.715 14.163 0.452 1.00 96.19 102 PRO A O 1
ATOM 818 N N . GLN A 1 103 ? -7.729 11.929 0.513 1.00 97.31 103 GLN A N 1
ATOM 819 C CA . GLN A 1 103 ? -6.947 11.811 1.748 1.00 97.31 103 GLN A CA 1
ATOM 820 C C . GLN A 1 103 ? -5.428 11.678 1.522 1.00 97.31 103 GLN A C 1
ATOM 822 O O . GLN A 1 103 ? -4.707 11.418 2.480 1.00 97.31 103 GLN A O 1
ATOM 827 N N . LEU A 1 104 ? -4.921 11.823 0.289 1.00 97.69 104 LEU A N 1
ATOM 828 C CA . LEU A 1 104 ? -3.493 11.637 -0.014 1.00 97.69 104 LEU A CA 1
ATOM 829 C C . LEU A 1 104 ? -2.604 12.654 0.721 1.00 97.69 104 LEU A C 1
ATOM 831 O O . LEU A 1 104 ? -1.582 12.280 1.286 1.00 97.69 104 LEU A O 1
ATOM 835 N N . GLU A 1 105 ? -3.002 13.924 0.772 1.00 97.62 105 GLU A N 1
ATOM 836 C CA . GLU A 1 105 ? -2.246 14.954 1.497 1.00 97.62 105 GLU A CA 1
ATOM 837 C C . GLU A 1 105 ? -2.212 14.684 3.009 1.00 97.62 105 GLU A C 1
ATOM 839 O O . GLU A 1 105 ? -1.158 14.741 3.647 1.00 97.62 105 GLU A O 1
ATOM 844 N N . ALA A 1 106 ? -3.362 14.318 3.577 1.00 97.62 106 ALA A N 1
ATOM 845 C CA . ALA A 1 106 ? -3.478 13.986 4.990 1.00 97.62 106 ALA A CA 1
ATOM 846 C C . ALA A 1 106 ? -2.666 12.724 5.344 1.00 97.62 106 ALA A C 1
ATOM 848 O O . ALA A 1 106 ? -1.988 12.704 6.372 1.00 97.62 106 ALA A O 1
ATOM 849 N N . PHE A 1 107 ? -2.638 11.730 4.448 1.00 97.56 107 PHE A N 1
ATOM 850 C CA . PHE A 1 107 ? -1.771 10.555 4.546 1.00 97.56 107 PHE A CA 1
ATOM 851 C C . PHE A 1 107 ? -0.293 10.950 4.620 1.00 97.56 107 PHE A C 1
ATOM 853 O O . PHE A 1 107 ? 0.388 10.554 5.564 1.00 97.56 107 PHE A O 1
ATOM 860 N N . ILE A 1 108 ? 0.199 11.776 3.688 1.00 96.62 108 ILE A N 1
ATOM 861 C CA . ILE A 1 108 ? 1.602 12.231 3.671 1.00 96.62 108 ILE A CA 1
ATOM 862 C C . ILE A 1 108 ? 1.952 12.929 4.993 1.00 96.62 108 ILE A C 1
ATOM 864 O O . IL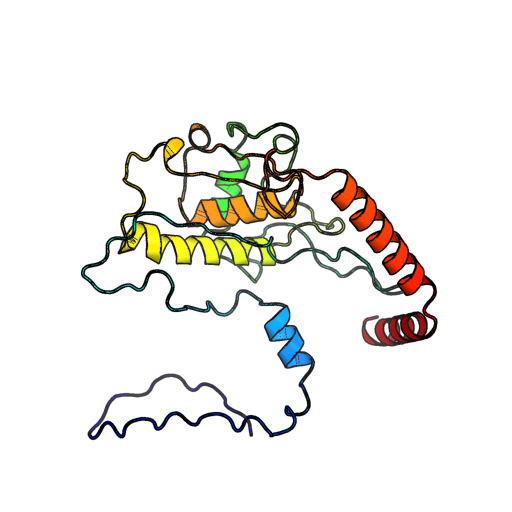E A 1 108 ? 2.956 12.604 5.632 1.00 96.62 108 ILE A O 1
ATOM 868 N N . LYS A 1 109 ? 1.087 13.846 5.446 1.00 95.56 109 LYS A N 1
ATOM 869 C CA . LYS A 1 109 ? 1.259 14.576 6.712 1.00 95.56 109 LYS A CA 1
ATOM 870 C C . LYS A 1 109 ? 1.234 13.661 7.939 1.00 95.56 109 LYS A C 1
ATOM 872 O O . LYS A 1 109 ? 1.857 13.979 8.949 1.00 95.56 109 LYS A O 1
ATOM 877 N N . HIS A 1 110 ? 0.477 12.571 7.897 1.00 95.19 110 HIS A N 1
ATOM 878 C CA . HIS A 1 110 ? 0.416 11.609 8.990 1.00 95.19 110 HIS A CA 1
ATOM 879 C C . HIS A 1 110 ? 1.658 10.708 9.012 1.00 95.19 110 HIS A C 1
ATOM 881 O O . HIS A 1 110 ? 2.249 10.504 10.073 1.00 95.19 110 HIS A O 1
ATOM 887 N N . MET A 1 111 ? 2.098 10.220 7.848 1.00 94.62 111 MET A N 1
ATOM 888 C CA . MET A 1 111 ? 3.267 9.342 7.728 1.00 94.62 111 MET A CA 1
ATOM 889 C C . MET A 1 111 ? 4.584 10.034 8.084 1.00 94.62 111 MET A C 1
ATOM 891 O O . MET A 1 111 ? 5.472 9.396 8.654 1.00 94.62 111 MET A O 1
ATOM 895 N N . SER A 1 112 ? 4.699 11.340 7.824 1.00 91.69 112 SER A N 1
ATOM 896 C CA . SER A 1 112 ? 5.874 12.131 8.215 1.00 91.69 112 SER A CA 1
ATOM 897 C C . SER A 1 112 ? 6.047 12.268 9.733 1.00 91.69 112 SER A C 1
ATOM 899 O O . SER A 1 112 ? 7.149 12.545 10.198 1.00 91.69 112 SER A O 1
ATOM 901 N N . LYS A 1 113 ? 4.990 12.031 10.521 1.00 85.25 113 LYS A N 1
ATOM 902 C CA . LYS A 1 113 ? 5.033 12.044 11.994 1.00 85.25 113 LYS A CA 1
ATOM 903 C C . LYS A 1 113 ? 5.399 10.690 12.607 1.00 85.25 113 LYS A C 1
ATOM 905 O O . LYS A 1 113 ? 5.572 10.614 13.819 1.00 85.25 113 LYS A O 1
ATOM 910 N N . GLY A 1 114 ? 5.475 9.625 11.806 1.00 68.44 114 GLY A N 1
ATOM 911 C CA . GLY A 1 114 ? 5.480 8.232 12.268 1.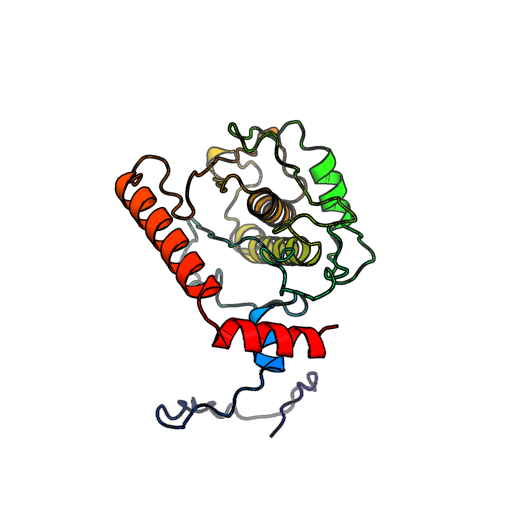00 68.44 114 GLY A CA 1
ATOM 912 C C . GLY A 1 114 ? 6.727 7.737 13.004 1.00 68.44 114 GLY A C 1
ATOM 913 O O . GLY A 1 114 ? 6.905 6.531 13.121 1.00 68.44 114 GLY A O 1
ATOM 914 N N . SER A 1 115 ? 7.587 8.613 13.526 1.00 63.25 115 SER A N 1
ATOM 915 C CA . SER A 1 115 ? 8.807 8.216 14.249 1.00 63.25 115 SER A CA 1
ATOM 916 C C . SER A 1 115 ? 8.548 7.459 15.564 1.00 63.25 115 SER A C 1
ATOM 918 O O . SER A 1 115 ? 9.487 6.938 16.155 1.00 63.25 115 SER A O 1
ATOM 920 N N . ALA A 1 116 ? 7.291 7.381 16.022 1.00 59.66 116 ALA A N 1
ATOM 921 C CA . ALA A 1 116 ? 6.884 6.729 17.271 1.00 59.66 116 ALA A CA 1
ATOM 922 C C . ALA A 1 116 ? 6.299 5.308 17.103 1.00 59.66 116 ALA A C 1
ATOM 924 O O . ALA A 1 116 ? 5.828 4.733 18.086 1.00 59.66 116 ALA A O 1
ATOM 925 N N . ALA A 1 117 ? 6.278 4.753 15.887 1.00 63.06 117 ALA A N 1
ATOM 926 C CA . ALA A 1 117 ? 5.776 3.402 15.629 1.00 63.06 117 ALA A CA 1
ATOM 927 C C . ALA A 1 117 ? 6.665 2.331 16.284 1.00 63.06 117 ALA A C 1
ATOM 929 O O . ALA A 1 117 ? 7.889 2.380 16.148 1.00 63.06 117 ALA A O 1
ATOM 930 N N . GLN A 1 118 ? 6.071 1.316 16.919 1.00 69.00 118 GLN A N 1
ATOM 931 C CA . GLN A 1 118 ? 6.814 0.111 17.298 1.00 69.00 118 GLN A CA 1
ATOM 932 C C . GLN A 1 118 ? 6.900 -0.811 16.076 1.00 69.00 118 GLN A C 1
ATOM 934 O O . GLN A 1 118 ? 5.963 -1.546 15.766 1.00 69.00 118 GLN A O 1
ATOM 939 N N . MET A 1 119 ? 8.008 -0.720 15.342 1.00 79.12 119 MET A N 1
ATOM 940 C CA . MET A 1 119 ? 8.293 -1.574 14.189 1.00 79.12 119 MET A CA 1
ATOM 941 C C . MET A 1 119 ? 9.444 -2.522 14.497 1.00 79.12 119 MET A C 1
ATOM 943 O O . MET A 1 119 ? 10.492 -2.098 14.985 1.00 79.12 119 MET A O 1
ATOM 947 N N . ASP A 1 120 ? 9.262 -3.799 14.173 1.00 74.38 120 ASP A N 1
ATOM 948 C CA . ASP A 1 120 ? 10.285 -4.814 14.407 1.00 74.38 120 ASP A CA 1
ATOM 949 C C . ASP A 1 120 ? 11.513 -4.605 13.508 1.00 74.38 120 ASP A C 1
ATOM 951 O O . ASP A 1 120 ? 11.399 -4.494 12.283 1.00 74.38 120 ASP A O 1
ATOM 955 N N . GLY A 1 121 ? 12.705 -4.639 14.114 1.00 72.56 121 GLY A N 1
ATOM 956 C CA . GLY A 1 121 ? 13.994 -4.826 13.440 1.00 72.56 121 GLY A CA 1
ATOM 957 C C . GLY A 1 121 ? 14.160 -4.030 12.141 1.00 72.56 121 GLY A C 1
ATOM 958 O O . GLY A 1 121 ? 14.193 -2.800 12.144 1.00 72.56 121 GLY A O 1
ATOM 959 N N . SER A 1 122 ? 14.256 -4.750 11.018 1.00 77.06 122 SER A N 1
ATOM 960 C CA . SER A 1 122 ? 14.508 -4.201 9.679 1.00 77.06 122 SER A CA 1
ATOM 961 C C . SER A 1 122 ? 13.389 -3.322 9.119 1.00 77.06 122 SER A C 1
ATOM 963 O O . SER A 1 122 ? 13.604 -2.681 8.096 1.00 77.06 122 SER A O 1
ATOM 965 N N . LEU A 1 123 ? 12.199 -3.298 9.728 1.00 86.81 123 LEU A N 1
ATOM 966 C CA . LEU A 1 123 ? 11.114 -2.414 9.291 1.00 86.81 123 LEU A CA 1
ATOM 967 C C . LEU A 1 123 ? 11.322 -0.973 9.759 1.00 86.81 123 LEU A C 1
ATOM 969 O O . LEU A 1 123 ? 10.927 -0.050 9.054 1.00 86.81 123 LEU A O 1
ATOM 973 N N . SER A 1 124 ? 11.975 -0.778 10.907 1.00 84.31 124 SER A N 1
ATOM 974 C CA . SER A 1 124 ? 12.168 0.544 11.520 1.00 84.31 124 SER A CA 1
ATOM 975 C C . SER A 1 124 ? 13.001 1.512 10.670 1.00 84.31 124 SER A C 1
ATOM 977 O O . SER A 1 124 ? 12.856 2.725 10.796 1.00 84.31 124 SER A O 1
ATOM 979 N N . SER A 1 125 ? 13.857 0.988 9.789 1.00 86.56 125 SER A N 1
ATOM 980 C CA . SER A 1 125 ? 14.694 1.776 8.880 1.00 86.56 125 SER A CA 1
ATOM 981 C C . SER A 1 125 ? 14.045 2.043 7.519 1.00 86.56 125 SER A C 1
ATOM 983 O O . SER A 1 125 ? 14.617 2.772 6.707 1.00 86.56 125 SER A O 1
ATOM 985 N N . LEU A 1 126 ? 12.879 1.453 7.233 1.00 90.94 126 LEU A N 1
ATOM 986 C CA . LEU A 1 126 ? 12.216 1.614 5.943 1.00 90.94 126 LEU A CA 1
ATOM 987 C C . LEU A 1 126 ? 11.376 2.902 5.904 1.00 90.94 126 LEU A C 1
ATOM 989 O O . LEU A 1 126 ? 10.684 3.223 6.869 1.00 90.94 126 LEU A O 1
ATOM 993 N N . PRO A 1 127 ? 11.352 3.618 4.766 1.00 92.50 127 PRO A N 1
ATOM 994 C CA . PRO A 1 127 ? 10.530 4.813 4.627 1.00 92.50 127 PRO A CA 1
ATOM 995 C C . PRO A 1 127 ? 9.033 4.473 4.638 1.00 92.50 127 PRO A C 1
ATOM 997 O O . PRO A 1 127 ? 8.590 3.556 3.940 1.00 92.50 127 PRO A O 1
ATOM 1000 N N . HIS A 1 128 ? 8.237 5.262 5.364 1.00 93.62 128 HIS A N 1
ATOM 1001 C CA . HIS A 1 128 ? 6.784 5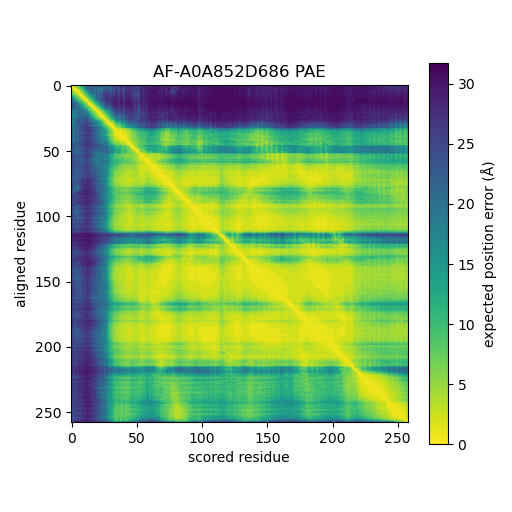.063 5.508 1.00 93.62 128 HIS A CA 1
ATOM 1002 C C . HIS A 1 128 ? 5.976 5.355 4.237 1.00 93.62 128 HIS A C 1
ATOM 1004 O O . HIS A 1 128 ? 4.852 4.876 4.090 1.00 93.62 128 HIS A O 1
ATOM 1010 N N . PHE A 1 129 ? 6.533 6.133 3.310 1.00 95.12 129 PHE A N 1
ATOM 1011 C CA . PHE A 1 129 ? 5.938 6.445 2.012 1.00 95.12 129 PHE A CA 1
ATOM 1012 C C . PHE A 1 129 ? 7.049 6.734 0.986 1.00 95.12 129 PHE A C 1
ATOM 1014 O O . PHE A 1 129 ? 8.167 7.060 1.390 1.00 95.12 129 PHE A O 1
ATOM 1021 N N . PRO A 1 130 ? 6.783 6.589 -0.324 1.00 95.12 130 PRO A N 1
ATOM 1022 C CA . PRO A 1 130 ? 7.761 6.906 -1.359 1.00 95.12 130 PRO A CA 1
ATOM 1023 C C . PRO A 1 130 ? 7.883 8.428 -1.551 1.00 95.12 130 PRO A C 1
ATOM 1025 O O . PRO A 1 130 ? 6.887 9.154 -1.519 1.00 95.12 130 PRO A O 1
ATOM 1028 N N . SER A 1 131 ? 9.106 8.928 -1.721 1.00 93.19 131 SER A N 1
ATOM 1029 C CA . SER A 1 131 ? 9.376 10.372 -1.804 1.00 93.19 131 SER A CA 1
ATOM 1030 C C . SER A 1 131 ? 10.516 10.729 -2.763 1.00 93.19 131 SER A C 1
ATOM 1032 O O . SER A 1 131 ? 11.164 11.759 -2.589 1.00 93.19 131 SER A O 1
ATOM 1034 N N . HIS A 1 132 ? 10.785 9.881 -3.756 1.00 88.38 132 HIS A N 1
ATOM 1035 C CA . HIS A 1 132 ? 11.895 10.055 -4.696 1.00 88.38 132 HIS A CA 1
ATOM 1036 C C . HIS A 1 132 ? 11.395 10.501 -6.070 1.00 88.38 132 HIS A C 1
ATOM 1038 O O . HIS A 1 132 ? 10.447 9.931 -6.607 1.00 88.38 132 HIS A O 1
ATOM 1044 N N . SER A 1 133 ? 12.050 11.499 -6.664 1.00 87.56 133 SER A N 1
ATOM 1045 C CA . SER A 1 133 ? 11.780 11.916 -8.047 1.00 87.56 133 SER A CA 1
ATOM 1046 C C . SER A 1 133 ? 12.277 10.892 -9.072 1.00 87.56 133 SER A C 1
ATOM 1048 O O . SER A 1 133 ? 11.686 10.749 -10.133 1.00 87.56 133 SER A O 1
ATOM 1050 N N . LEU A 1 134 ? 13.334 10.146 -8.749 1.00 89.88 134 LEU A N 1
ATOM 1051 C CA . LEU A 1 134 ? 13.799 9.005 -9.528 1.00 89.88 134 LEU A CA 1
ATOM 1052 C C . LEU A 1 134 ? 13.523 7.731 -8.734 1.00 89.88 134 LEU A C 1
ATOM 1054 O O . LEU A 1 134 ? 14.099 7.546 -7.666 1.00 89.88 134 LEU A O 1
ATOM 1058 N N . CYS A 1 135 ? 12.643 6.873 -9.247 1.00 91.06 135 CYS A N 1
ATOM 1059 C CA . CYS A 1 135 ? 12.336 5.605 -8.598 1.00 91.06 135 CYS A CA 1
ATOM 1060 C C . CYS A 1 135 ? 13.507 4.621 -8.681 1.00 91.06 135 CYS A C 1
ATOM 1062 O O . CYS A 1 135 ? 14.068 4.390 -9.757 1.00 91.06 135 CYS A O 1
ATOM 1064 N N . GLU A 1 136 ? 13.774 3.941 -7.573 1.00 91.06 136 GLU A N 1
ATOM 1065 C CA . GLU A 1 136 ? 14.560 2.711 -7.568 1.00 91.06 136 GLU A CA 1
ATOM 1066 C C . GLU A 1 136 ? 13.718 1.501 -8.007 1.00 91.06 136 GLU A C 1
ATOM 1068 O O . GLU A 1 136 ? 12.480 1.486 -7.964 1.00 91.06 136 GLU A O 1
ATOM 1073 N N . MET A 1 137 ? 14.401 0.438 -8.438 1.00 90.88 137 MET A N 1
ATOM 1074 C CA . MET A 1 137 ? 13.745 -0.766 -8.956 1.00 90.88 137 MET A CA 1
ATOM 1075 C C . MET A 1 137 ? 12.826 -1.401 -7.907 1.00 90.88 137 MET A C 1
ATOM 1077 O O . MET A 1 137 ? 13.249 -1.845 -6.838 1.00 90.88 137 MET A O 1
ATOM 1081 N N . GLY A 1 138 ? 11.540 -1.504 -8.239 1.00 93.06 138 GLY A N 1
ATOM 1082 C CA . GLY A 1 138 ? 10.535 -2.058 -7.340 1.00 93.06 138 GLY A CA 1
ATOM 1083 C C . GLY A 1 138 ? 10.080 -1.136 -6.207 1.00 93.06 138 GLY A C 1
ATOM 1084 O O . GLY A 1 138 ? 9.477 -1.657 -5.260 1.00 93.06 138 GLY A O 1
ATOM 1085 N N . GLU A 1 139 ? 10.346 0.170 -6.265 1.00 95.50 139 GLU A N 1
ATOM 1086 C CA . GLU A 1 139 ? 9.732 1.152 -5.362 1.00 95.50 139 GLU A CA 1
ATOM 1087 C C . GLU A 1 139 ? 8.242 1.347 -5.646 1.00 95.50 139 GLU A C 1
ATOM 1089 O O . GLU A 1 139 ? 7.786 1.199 -6.777 1.00 95.50 139 GLU A O 1
ATOM 1094 N N . LEU A 1 140 ? 7.464 1.646 -4.605 1.00 97.25 140 LEU A N 1
ATOM 1095 C CA . LEU A 1 140 ? 6.030 1.897 -4.736 1.00 97.25 140 LEU A CA 1
ATOM 1096 C C . LEU A 1 140 ? 5.794 3.244 -5.431 1.00 97.25 140 LEU A C 1
ATOM 1098 O O . LEU A 1 140 ? 6.412 4.241 -5.063 1.00 97.25 140 LEU A O 1
ATOM 1102 N N . THR A 1 141 ? 4.875 3.290 -6.395 1.00 96.44 141 THR A N 1
ATOM 1103 C CA . THR A 1 141 ? 4.497 4.542 -7.070 1.00 96.44 141 THR A CA 1
ATOM 1104 C C . THR A 1 141 ? 3.330 5.220 -6.347 1.00 96.44 141 THR A C 1
ATOM 1106 O O . THR A 1 141 ? 2.659 4.626 -5.493 1.00 96.44 141 THR A O 1
ATOM 1109 N N . GLN A 1 142 ? 3.009 6.459 -6.733 1.00 96.69 142 GLN A N 1
ATOM 1110 C CA . GLN A 1 142 ? 1.776 7.111 -6.280 1.00 96.69 142 GLN A CA 1
ATOM 1111 C C . GLN A 1 142 ? 0.524 6.302 -6.641 1.00 96.69 142 GLN A C 1
ATOM 1113 O O . GLN A 1 142 ? -0.408 6.234 -5.839 1.00 96.69 142 GLN A O 1
ATOM 1118 N N . THR A 1 143 ? 0.503 5.657 -7.810 1.00 95.75 143 THR A N 1
ATOM 1119 C CA . THR A 1 143 ? -0.590 4.761 -8.207 1.00 95.75 143 THR A CA 1
ATOM 1120 C C . THR A 1 143 ? -0.782 3.654 -7.176 1.00 95.75 143 THR A C 1
ATOM 1122 O O . THR A 1 143 ? -1.910 3.431 -6.734 1.00 95.75 143 THR A O 1
ATOM 1125 N N . GLY A 1 144 ? 0.309 3.029 -6.722 1.00 96.62 144 GLY A N 1
ATOM 1126 C CA . GLY A 1 144 ? 0.268 1.979 -5.706 1.00 96.62 144 GLY A CA 1
ATOM 1127 C C . GLY A 1 144 ? -0.220 2.464 -4.345 1.00 96.62 144 GLY A C 1
ATOM 1128 O O . GLY A 1 144 ? -1.013 1.782 -3.693 1.00 96.62 144 GLY A O 1
ATOM 1129 N N . VAL A 1 145 ? 0.182 3.670 -3.938 1.00 97.94 145 VAL A N 1
ATOM 1130 C CA . VAL A 1 145 ? -0.344 4.310 -2.722 1.00 97.94 145 VAL A CA 1
ATOM 1131 C C . VAL A 1 145 ? -1.848 4.560 -2.852 1.00 97.94 145 VAL A C 1
ATOM 1133 O O . VAL A 1 145 ? -2.612 4.191 -1.964 1.00 97.94 145 VAL A O 1
ATOM 1136 N N . VAL A 1 146 ? -2.302 5.135 -3.968 1.00 97.12 146 VAL A N 1
ATOM 1137 C CA . VAL A 1 146 ? -3.722 5.459 -4.187 1.00 97.12 146 VAL A CA 1
ATOM 1138 C C . VAL A 1 146 ? -4.597 4.207 -4.265 1.00 97.12 146 VAL A C 1
ATOM 1140 O O . VAL A 1 146 ? -5.711 4.230 -3.739 1.00 97.12 146 VAL A O 1
ATOM 1143 N N . GLN A 1 147 ? -4.110 3.112 -4.857 1.00 96.06 147 GLN A N 1
ATOM 1144 C CA . GLN A 1 147 ? -4.797 1.813 -4.822 1.00 96.06 147 GLN A CA 1
ATOM 1145 C C . GLN A 1 147 ? -5.095 1.389 -3.378 1.00 96.06 147 GLN A C 1
ATOM 1147 O O . GLN A 1 147 ? -6.233 1.056 -3.051 1.00 96.06 147 GLN A O 1
ATOM 1152 N N . HIS A 1 148 ? -4.106 1.477 -2.485 1.00 97.56 148 HIS A N 1
ATOM 1153 C CA . HIS A 1 148 ? -4.285 1.065 -1.092 1.00 97.56 148 HIS A CA 1
ATOM 1154 C C . HIS A 1 148 ? -5.072 2.059 -0.244 1.00 97.56 148 HIS A C 1
ATOM 1156 O O . HIS A 1 148 ? -5.860 1.621 0.590 1.00 97.56 148 HIS A O 1
ATOM 1162 N N . LEU A 1 149 ? -4.976 3.366 -0.510 1.00 97.69 149 LEU A N 1
ATOM 1163 C CA . LEU A 1 149 ? -5.880 4.355 0.094 1.00 97.69 149 LEU A CA 1
ATOM 1164 C C . LEU A 1 149 ? -7.354 4.056 -0.254 1.00 97.69 149 LEU A C 1
ATOM 1166 O O . LEU A 1 149 ? -8.232 4.147 0.598 1.00 97.69 149 LEU A O 1
ATOM 1170 N N . ARG A 1 150 ? -7.647 3.638 -1.492 1.00 95.69 150 ARG A N 1
ATOM 1171 C CA . ARG A 1 150 ? -9.013 3.235 -1.869 1.00 95.69 150 ARG A CA 1
ATOM 1172 C C . ARG A 1 150 ? -9.440 1.932 -1.200 1.00 95.69 150 ARG A C 1
ATOM 1174 O O . ARG A 1 150 ? -10.569 1.844 -0.719 1.00 95.69 150 ARG A O 1
ATOM 1181 N N . ASN A 1 151 ? -8.548 0.943 -1.144 1.00 95.44 151 ASN A N 1
ATOM 1182 C CA . ASN A 1 151 ? -8.831 -0.333 -0.485 1.00 95.44 151 ASN A CA 1
ATOM 1183 C C . ASN A 1 151 ? -9.151 -0.126 0.998 1.00 95.44 151 ASN A C 1
ATOM 1185 O O . ASN A 1 151 ? -10.167 -0.621 1.478 1.00 95.44 151 ASN A O 1
ATOM 1189 N N . GLY A 1 152 ? -8.341 0.650 1.719 1.00 96.88 152 GLY A N 1
ATOM 1190 C CA . GLY A 1 152 ? -8.583 0.915 3.135 1.00 96.88 152 GLY A CA 1
ATOM 1191 C C . GLY A 1 152 ? -9.881 1.682 3.379 1.00 96.88 152 GLY A C 1
ATOM 1192 O O . GLY A 1 152 ? -10.624 1.327 4.296 1.00 96.88 152 GLY A O 1
ATOM 1193 N N . GLN A 1 153 ? -10.228 2.646 2.516 1.00 95.94 153 GLN A N 1
ATOM 1194 C CA . GLN A 1 153 ? -11.528 3.320 2.580 1.00 95.94 153 GLN A CA 1
ATOM 1195 C C . GLN A 1 153 ? -12.692 2.330 2.402 1.00 95.94 153 GLN A C 1
ATOM 1197 O O . GLN A 1 153 ? -13.639 2.351 3.192 1.00 95.94 153 GLN A O 1
ATOM 1202 N N . LEU A 1 154 ? -12.618 1.437 1.409 1.00 94.19 154 LEU A N 1
ATOM 1203 C CA . LEU A 1 154 ? -13.646 0.418 1.182 1.00 94.19 154 LEU A CA 1
ATOM 1204 C C . LEU A 1 154 ? -13.798 -0.503 2.402 1.00 94.19 154 LEU A C 1
ATOM 1206 O O . LEU A 1 154 ? -14.911 -0.730 2.881 1.00 94.19 154 LEU A O 1
ATOM 1210 N N . LEU A 1 155 ? -12.683 -0.991 2.949 1.00 95.62 155 LEU A N 1
ATOM 1211 C CA . LEU A 1 155 ? -12.700 -1.847 4.135 1.00 95.62 155 LEU A CA 1
ATOM 1212 C C . LEU A 1 155 ? -13.227 -1.109 5.370 1.00 95.62 155 LEU A C 1
ATOM 1214 O O . LEU A 1 155 ? -13.904 -1.717 6.200 1.00 95.62 155 LEU A O 1
ATOM 1218 N N . ARG A 1 156 ? -12.989 0.202 5.490 1.00 95.81 156 ARG A N 1
ATOM 1219 C CA . ARG A 1 156 ? -13.553 1.020 6.572 1.00 95.81 156 ARG A CA 1
ATOM 1220 C C . ARG A 1 156 ? -15.071 1.087 6.491 1.00 95.81 156 ARG A C 1
ATOM 1222 O O . ARG A 1 156 ? -15.743 0.886 7.504 1.00 95.81 156 ARG A O 1
ATOM 1229 N N . GLU A 1 157 ? -15.612 1.363 5.304 1.00 94.25 157 GLU A N 1
ATOM 1230 C CA . GLU A 1 157 ? -17.061 1.416 5.071 1.00 94.25 157 GLU A CA 1
ATOM 1231 C C . GLU A 1 157 ? -17.734 0.106 5.509 1.00 94.25 157 GLU A C 1
ATOM 1233 O O . GLU A 1 157 ? -18.781 0.116 6.163 1.00 94.25 157 GLU A O 1
ATOM 1238 N N . ILE A 1 158 ? -17.093 -1.025 5.222 1.00 94.38 158 ILE A N 1
ATOM 1239 C CA . ILE A 1 158 ? -17.640 -2.349 5.504 1.00 94.38 158 ILE A CA 1
ATOM 1240 C C . ILE A 1 158 ? -17.414 -2.750 6.968 1.00 94.38 158 ILE A C 1
ATOM 1242 O O . ILE A 1 158 ? -18.369 -3.022 7.697 1.00 94.38 158 ILE A O 1
ATOM 1246 N N . TYR A 1 159 ? -16.171 -2.799 7.436 1.00 95.69 159 TYR A N 1
ATOM 1247 C CA . TYR A 1 159 ? -15.857 -3.424 8.721 1.00 95.69 159 TYR A CA 1
ATOM 1248 C C . TYR A 1 159 ? -15.970 -2.478 9.909 1.00 95.69 159 TYR A C 1
ATOM 1250 O O . TYR A 1 159 ? -16.366 -2.908 10.990 1.00 95.69 159 TYR A O 1
ATOM 1258 N N . ILE A 1 160 ? -15.689 -1.189 9.722 1.00 95.31 160 ILE A N 1
ATOM 1259 C CA . ILE A 1 160 ? -15.757 -0.207 10.809 1.00 95.31 160 ILE A CA 1
ATOM 1260 C C . ILE A 1 160 ? -17.133 0.447 10.852 1.00 95.31 160 ILE A C 1
ATOM 1262 O O . ILE A 1 160 ? -17.764 0.489 11.906 1.00 95.31 160 ILE A O 1
ATOM 1266 N N . ASN A 1 161 ? -17.639 0.927 9.714 1.00 94.38 161 ASN A N 1
ATOM 1267 C CA . ASN A 1 161 ? -18.878 1.700 9.696 1.00 94.38 161 ASN A CA 1
ATOM 1268 C C . ASN A 1 161 ? -20.119 0.804 9.767 1.00 94.38 161 ASN A C 1
ATOM 1270 O O . ASN A 1 161 ? -20.980 1.068 10.609 1.00 94.38 161 ASN A O 1
ATOM 1274 N N . LYS A 1 162 ? -20.200 -0.242 8.930 1.00 92.88 162 LYS A N 1
ATOM 1275 C CA . LYS A 1 162 ? -21.340 -1.175 8.894 1.00 92.88 162 LYS A CA 1
ATOM 1276 C C . LYS A 1 162 ? -21.269 -2.226 10.005 1.00 92.88 162 LYS A C 1
ATOM 1278 O O . LYS A 1 162 ? -22.216 -2.338 10.775 1.00 92.88 162 LYS A O 1
ATOM 1283 N N . HIS A 1 163 ? -20.166 -2.972 10.114 1.00 93.50 163 HIS A N 1
ATOM 1284 C CA . HIS A 1 163 ? -20.072 -4.110 11.050 1.00 93.50 163 HIS A CA 1
ATOM 1285 C C . HIS A 1 163 ? -19.607 -3.768 12.466 1.00 93.50 163 HIS A C 1
ATOM 1287 O O . HIS A 1 163 ? -19.713 -4.619 13.344 1.00 93.50 163 HIS A O 1
ATOM 1293 N N . LYS A 1 164 ? -19.103 -2.550 12.706 1.00 93.50 164 LYS A N 1
ATOM 1294 C CA . LYS A 1 164 ? -18.562 -2.130 14.014 1.00 93.50 164 LYS A CA 1
ATOM 1295 C C . LYS A 1 164 ? -17.539 -3.133 14.579 1.00 93.50 164 LYS A C 1
ATOM 1297 O O . LYS A 1 164 ? -17.532 -3.407 15.776 1.00 93.50 164 LYS A O 1
ATOM 1302 N N . LEU A 1 165 ? -16.695 -3.698 13.708 1.00 94.00 165 LEU A N 1
ATOM 1303 C CA . LEU A 1 165 ? -15.764 -4.779 14.049 1.00 94.00 165 LEU A CA 1
ATOM 1304 C C . LEU A 1 165 ? -14.757 -4.359 15.127 1.00 94.00 165 LEU A C 1
ATOM 1306 O O . LEU A 1 165 ? -14.414 -5.159 15.993 1.00 94.00 165 LEU A O 1
ATOM 1310 N N . LEU A 1 166 ? -14.301 -3.105 15.080 1.00 92.81 166 LEU A N 1
ATOM 1311 C CA . LEU A 1 166 ? -13.440 -2.518 16.102 1.00 92.81 166 LEU A CA 1
ATOM 1312 C C . LEU A 1 166 ? -14.247 -1.537 16.964 1.00 92.81 166 LEU A C 1
ATOM 1314 O O . LEU A 1 166 ? -14.903 -0.651 16.407 1.00 92.81 166 LEU A O 1
ATOM 1318 N N . PRO A 1 167 ? -14.196 -1.658 18.303 1.00 89.00 167 PRO A N 1
ATOM 1319 C CA . PRO A 1 167 ? -14.799 -0.674 19.192 1.00 89.00 167 PRO A CA 1
ATOM 1320 C C . PRO A 1 167 ? -14.003 0.642 19.167 1.00 89.00 167 PRO A C 1
ATOM 1322 O O . PRO A 1 167 ? -12.854 0.687 18.724 1.00 89.00 167 PRO A O 1
ATOM 1325 N N . SER A 1 168 ? -14.599 1.735 19.646 1.00 86.00 168 SER A N 1
ATOM 1326 C CA . SER A 1 168 ? -13.957 3.062 19.653 1.00 86.00 168 SER A CA 1
ATOM 1327 C C . SER A 1 168 ? -12.675 3.117 20.490 1.00 86.00 168 SER A C 1
ATOM 1329 O O . SER A 1 168 ? -11.760 3.873 20.177 1.00 86.00 168 SER A O 1
ATOM 1331 N N . ASP A 1 169 ? -12.596 2.304 21.538 1.00 88.06 169 ASP A N 1
ATOM 1332 C CA . ASP A 1 169 ? -11.490 2.196 22.488 1.00 88.06 169 ASP A CA 1
ATOM 1333 C C . ASP A 1 169 ? -10.558 1.010 22.184 1.00 88.06 169 ASP A C 1
ATOM 1335 O O . ASP A 1 169 ? -9.866 0.512 23.073 1.00 88.06 169 ASP A O 1
ATOM 1339 N N . TRP A 1 170 ? -10.505 0.566 20.921 1.00 91.94 170 TRP A N 1
ATOM 1340 C CA . TRP A 1 170 ? -9.687 -0.576 20.520 1.00 91.94 170 TRP A CA 1
ATOM 1341 C C . TRP A 1 170 ? -8.216 -0.455 20.961 1.00 91.94 170 TRP A C 1
ATOM 1343 O O . TRP A 1 170 ? -7.621 0.632 21.065 1.00 91.94 170 TRP A O 1
ATOM 1353 N N . THR A 1 171 ? -7.617 -1.619 21.200 1.00 89.88 171 THR A N 1
ATOM 1354 C CA . THR A 1 171 ? -6.231 -1.785 21.651 1.00 89.88 171 THR A CA 1
ATOM 1355 C C . THR A 1 171 ? -5.418 -2.589 20.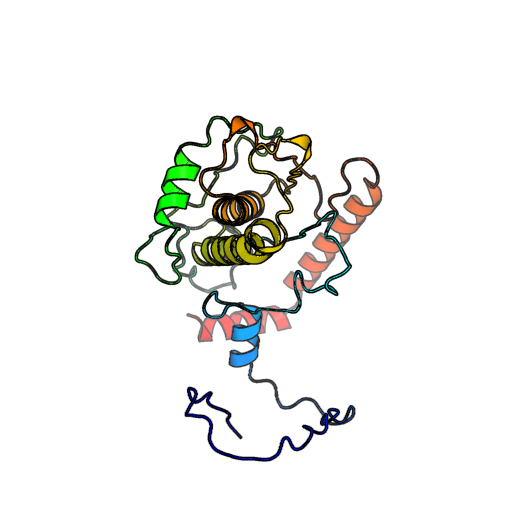639 1.00 89.88 171 THR A C 1
ATOM 1357 O O . THR A 1 171 ? -5.976 -3.291 19.796 1.00 89.88 171 THR A O 1
ATOM 1360 N N . ALA A 1 172 ? -4.087 -2.574 20.766 1.00 85.19 172 ALA A N 1
ATOM 1361 C CA . ALA A 1 172 ? -3.179 -3.344 19.907 1.00 85.19 172 ALA A CA 1
ATOM 1362 C C . ALA A 1 172 ? -3.452 -4.869 19.891 1.00 85.19 172 ALA A C 1
ATOM 1364 O O . ALA A 1 172 ? -2.955 -5.572 19.022 1.00 85.19 172 ALA A O 1
ATOM 1365 N N . LYS A 1 173 ? -4.263 -5.400 20.820 1.00 88.62 173 LYS A N 1
ATOM 1366 C CA . LYS A 1 173 ? -4.689 -6.812 20.832 1.00 88.62 173 LYS A CA 1
ATOM 1367 C C . LYS A 1 173 ? -5.774 -7.141 19.799 1.00 88.62 173 LYS A C 1
ATOM 1369 O O . LYS A 1 173 ? -6.058 -8.310 19.579 1.00 88.62 173 LYS A O 1
ATOM 1374 N N . GLN A 1 174 ? -6.422 -6.134 19.214 1.00 92.38 174 GLN A N 1
ATOM 1375 C CA . GLN A 1 174 ? -7.530 -6.308 18.264 1.00 92.38 174 GLN A CA 1
ATOM 1376 C C . GLN A 1 174 ? -7.118 -6.026 16.813 1.00 92.38 174 GLN A C 1
ATOM 1378 O O . GLN A 1 174 ? -7.913 -6.246 15.903 1.00 92.38 174 GLN A O 1
ATOM 1383 N N . LEU A 1 175 ? -5.890 -5.550 16.593 1.00 93.06 175 LEU A N 1
ATOM 1384 C CA . LEU A 1 175 ? -5.352 -5.228 15.277 1.00 93.06 175 LEU A CA 1
ATOM 1385 C C . LEU A 1 175 ? -3.958 -5.839 15.135 1.00 93.06 175 LEU A C 1
ATOM 1387 O O . LEU A 1 175 ? -3.006 -5.382 15.762 1.00 93.06 175 LEU A O 1
ATOM 1391 N N . TYR A 1 176 ? -3.851 -6.858 14.288 1.00 92.62 176 TYR A N 1
ATOM 1392 C CA . TYR A 1 176 ? -2.594 -7.530 13.975 1.00 92.62 176 TYR A CA 1
ATOM 1393 C C . TYR A 1 176 ? -2.121 -7.096 12.592 1.00 92.62 176 TYR A C 1
ATOM 1395 O O . TYR A 1 176 ? -2.882 -7.172 11.628 1.00 92.62 176 TYR A O 1
ATOM 1403 N N . LEU A 1 177 ? -0.876 -6.628 12.502 1.00 93.69 177 LEU A N 1
ATOM 1404 C CA . LEU A 1 177 ? -0.287 -6.126 11.265 1.00 93.69 177 LEU A CA 1
ATOM 1405 C C . LEU A 1 177 ? 1.049 -6.812 11.019 1.00 93.69 177 LEU A C 1
ATOM 1407 O O . LEU A 1 177 ? 1.948 -6.773 11.859 1.00 93.69 177 LEU A O 1
ATOM 1411 N N . GLU A 1 178 ? 1.184 -7.403 9.840 1.00 93.00 178 GLU A N 1
ATOM 1412 C CA . GLU A 1 178 ? 2.392 -8.102 9.428 1.00 93.00 178 GLU A CA 1
ATOM 1413 C C . GLU A 1 178 ? 2.775 -7.691 8.010 1.00 93.00 178 GLU A C 1
ATOM 1415 O O . GLU A 1 178 ? 1.917 -7.478 7.151 1.00 93.00 178 GLU A O 1
ATOM 1420 N N . THR A 1 179 ? 4.072 -7.574 7.749 1.00 94.06 179 THR A N 1
ATOM 1421 C CA . THR A 1 179 ? 4.582 -7.228 6.421 1.00 94.06 179 THR A CA 1
ATOM 1422 C C . THR A 1 179 ? 5.960 -7.827 6.195 1.00 94.06 179 THR A C 1
ATOM 1424 O O . THR A 1 179 ? 6.738 -8.038 7.126 1.00 94.06 179 THR A O 1
ATOM 1427 N N . THR A 1 180 ? 6.293 -8.086 4.934 1.00 92.00 180 THR A N 1
ATOM 1428 C CA . THR A 1 180 ? 7.662 -8.456 4.567 1.00 92.00 180 THR A CA 1
ATOM 1429 C C . THR A 1 180 ? 8.595 -7.248 4.620 1.00 92.00 180 THR A C 1
ATOM 1431 O O . THR A 1 180 ? 8.147 -6.112 4.464 1.00 92.00 180 THR A O 1
ATOM 1434 N N . GLY A 1 181 ? 9.905 -7.474 4.747 1.00 90.88 181 GLY A N 1
ATOM 1435 C CA . GLY A 1 181 ? 10.936 -6.427 4.825 1.00 90.88 181 GLY A CA 1
ATOM 1436 C C . GLY A 1 181 ? 11.209 -5.645 3.531 1.00 90.88 181 GLY A C 1
ATOM 1437 O O . GLY A 1 181 ? 12.353 -5.288 3.257 1.00 90.88 181 GLY A O 1
ATOM 1438 N N . LYS A 1 182 ? 10.200 -5.412 2.683 1.00 93.00 182 LYS A N 1
ATOM 1439 C CA . LYS A 1 182 ? 10.308 -4.570 1.482 1.00 93.00 182 LYS A CA 1
ATOM 1440 C C . LYS A 1 182 ? 9.578 -3.247 1.718 1.00 93.00 182 LYS A C 1
ATOM 1442 O O . LYS A 1 182 ? 8.426 -3.244 2.140 1.00 93.00 182 LYS A O 1
ATOM 1447 N N . SER A 1 183 ? 10.209 -2.125 1.364 1.00 94.69 183 SER A N 1
ATOM 1448 C CA . SER A 1 183 ? 9.617 -0.780 1.502 1.00 94.69 183 SER A CA 1
ATOM 1449 C C . SER A 1 183 ? 8.216 -0.710 0.890 1.00 94.69 183 SER A C 1
ATOM 1451 O O . SER A 1 183 ? 7.259 -0.358 1.570 1.00 94.69 183 SER A O 1
ATOM 1453 N N . ARG A 1 184 ? 8.056 -1.185 -0.351 1.00 96.50 184 ARG A N 1
ATOM 1454 C CA . ARG A 1 184 ? 6.759 -1.213 -1.048 1.00 96.50 184 ARG A CA 1
ATOM 1455 C C . ARG A 1 184 ? 5.646 -1.967 -0.310 1.00 96.50 184 ARG A C 1
ATOM 1457 O O . ARG A 1 184 ? 4.487 -1.585 -0.450 1.00 96.50 184 ARG A O 1
ATOM 1464 N N . THR A 1 185 ? 5.952 -3.032 0.442 1.00 96.75 185 THR A N 1
ATOM 1465 C CA . THR A 1 185 ? 4.926 -3.791 1.180 1.00 96.75 185 THR A CA 1
ATOM 1466 C C . THR A 1 185 ? 4.536 -3.062 2.456 1.00 96.75 185 THR A C 1
ATOM 1468 O O . THR A 1 185 ? 3.345 -2.934 2.725 1.00 96.75 185 THR A O 1
ATOM 1471 N N . LEU A 1 186 ? 5.510 -2.507 3.186 1.00 95.75 186 LEU A N 1
ATOM 1472 C CA . LEU A 1 186 ? 5.254 -1.651 4.347 1.00 95.75 186 LEU A CA 1
ATOM 1473 C C . LEU A 1 186 ? 4.415 -0.420 3.966 1.00 95.75 186 LEU A C 1
ATOM 1475 O O . LEU A 1 186 ? 3.366 -0.177 4.550 1.00 95.75 186 LEU A O 1
ATOM 1479 N N . GLN A 1 187 ? 4.833 0.308 2.934 1.00 97.25 187 GLN A N 1
ATOM 1480 C CA . GLN A 1 187 ? 4.160 1.521 2.457 1.00 97.25 187 GLN A CA 1
ATOM 1481 C C . GLN A 1 187 ? 2.732 1.243 1.971 1.00 97.25 187 GLN A C 1
ATOM 1483 O O . GLN A 1 187 ? 1.819 2.017 2.248 1.00 97.25 187 GLN A O 1
ATOM 1488 N N . SER A 1 188 ? 2.518 0.112 1.291 1.00 98.44 188 SER A N 1
ATOM 1489 C CA . SER A 1 188 ? 1.177 -0.334 0.887 1.00 98.44 188 SER A CA 1
ATOM 1490 C C . SER A 1 188 ? 0.285 -0.611 2.099 1.00 98.44 188 SER A C 1
ATOM 1492 O O . SER A 1 188 ? -0.856 -0.152 2.139 1.00 98.44 188 SER A O 1
ATOM 1494 N N . ALA A 1 189 ? 0.813 -1.318 3.105 1.00 97.38 189 ALA A N 1
ATOM 1495 C CA . ALA A 1 189 ? 0.089 -1.604 4.340 1.00 97.38 189 ALA A CA 1
ATOM 1496 C C . ALA A 1 189 ? -0.260 -0.319 5.106 1.00 97.38 189 ALA A C 1
ATOM 1498 O O . ALA A 1 189 ? -1.385 -0.180 5.575 1.00 97.38 189 ALA A O 1
ATOM 1499 N N . LEU A 1 190 ? 0.664 0.643 5.181 1.00 97.00 190 LEU A N 1
ATOM 1500 C CA . LEU A 1 190 ? 0.438 1.943 5.820 1.00 97.00 190 LEU A CA 1
ATOM 1501 C C . LEU A 1 190 ? -0.606 2.792 5.082 1.00 97.00 190 LEU A C 1
ATOM 1503 O O . LEU A 1 190 ? -1.453 3.408 5.728 1.00 97.00 190 LEU A O 1
ATOM 1507 N N . ALA A 1 191 ? -0.586 2.805 3.747 1.00 98.25 191 ALA A N 1
ATOM 1508 C CA . ALA A 1 191 ? -1.596 3.495 2.942 1.00 98.25 191 ALA A CA 1
ATOM 1509 C C . ALA A 1 191 ? -2.998 2.902 3.160 1.00 98.25 191 ALA A C 1
ATOM 1511 O O . ALA A 1 191 ? -3.960 3.640 3.392 1.00 98.25 191 ALA A O 1
ATOM 1512 N N . LEU A 1 192 ? -3.113 1.571 3.165 1.00 98.44 192 LEU A N 1
ATOM 1513 C CA . LEU A 1 192 ? -4.370 0.898 3.487 1.00 98.44 192 LEU A CA 1
ATOM 1514 C C . LEU A 1 192 ? -4.813 1.230 4.913 1.00 98.44 192 LEU A C 1
ATOM 1516 O O . LEU A 1 192 ? -5.939 1.679 5.126 1.00 98.44 192 LEU A O 1
ATOM 1520 N N . LEU A 1 193 ? -3.919 1.063 5.887 1.00 97.44 193 LEU A N 1
ATOM 1521 C CA . LEU A 1 193 ? -4.215 1.293 7.296 1.00 97.44 193 LEU A CA 1
ATOM 1522 C C . LEU A 1 193 ? -4.689 2.723 7.555 1.00 97.44 193 LEU A C 1
ATOM 1524 O O . LEU A 1 193 ? -5.641 2.913 8.305 1.00 97.44 193 LEU A O 1
ATOM 1528 N N . TYR A 1 194 ? -4.073 3.719 6.918 1.00 97.81 194 TYR A N 1
ATOM 1529 C CA . TYR A 1 194 ? -4.439 5.116 7.122 1.00 97.81 194 TYR A CA 1
ATOM 1530 C C . TYR A 1 194 ? -5.885 5.410 6.729 1.00 97.81 194 TYR A C 1
ATOM 1532 O O . TYR A 1 194 ? -6.567 6.150 7.418 1.00 97.81 194 TYR A O 1
ATOM 1540 N N . THR A 1 195 ? -6.390 4.839 5.641 1.00 97.88 195 THR A N 1
ATOM 1541 C CA . THR A 1 195 ? -7.791 5.066 5.237 1.00 97.88 195 THR A CA 1
ATOM 1542 C C . THR A 1 195 ? -8.760 4.121 5.938 1.00 97.88 195 THR A C 1
ATOM 1544 O O . THR A 1 195 ? -9.919 4.487 6.143 1.00 97.88 195 THR A O 1
ATOM 1547 N N . PHE A 1 196 ? -8.274 2.958 6.382 1.00 97.31 196 PHE A N 1
ATOM 1548 C CA . PHE A 1 196 ? -9.015 2.035 7.236 1.00 97.31 196 PHE A CA 1
ATOM 1549 C C . PHE A 1 196 ? -9.283 2.621 8.635 1.00 97.31 196 PHE A C 1
ATOM 1551 O O . PHE A 1 196 ? -10.417 2.599 9.117 1.00 97.31 196 PHE A O 1
ATOM 1558 N N . LEU A 1 197 ? -8.255 3.208 9.254 1.00 95.88 197 LEU A N 1
ATOM 1559 C CA . LEU A 1 197 ? -8.270 3.854 10.569 1.00 95.88 197 LEU A CA 1
ATOM 1560 C C . LEU A 1 197 ? -7.574 5.227 10.500 1.00 95.88 197 LEU A C 1
ATOM 1562 O O . LEU A 1 197 ? -6.424 5.344 10.917 1.00 95.88 197 LEU A O 1
ATOM 1566 N N . PRO A 1 198 ? -8.228 6.286 9.989 1.00 94.12 198 PRO A N 1
ATOM 1567 C CA . PRO A 1 198 ? -7.578 7.590 9.882 1.00 94.12 198 PRO A CA 1
ATOM 1568 C C . PRO A 1 198 ? -7.112 8.152 11.208 1.00 94.12 198 PRO A C 1
ATOM 1570 O O . PRO A 1 198 ? -7.776 7.999 12.231 1.00 94.12 198 PRO A O 1
ATOM 1573 N N . ASP A 1 199 ? -5.962 8.818 11.138 1.00 91.19 199 ASP A N 1
ATOM 1574 C CA . ASP A 1 199 ? -5.312 9.466 12.272 1.00 91.19 199 ASP A CA 1
ATOM 1575 C C . ASP A 1 199 ? -5.084 8.525 13.463 1.00 91.19 199 ASP A C 1
ATOM 1577 O O . ASP A 1 199 ? -5.133 8.945 14.620 1.00 91.19 199 ASP A O 1
ATOM 1581 N N . PHE A 1 200 ? -4.815 7.246 13.173 1.00 92.50 200 PHE A N 1
ATOM 1582 C CA . PHE A 1 200 ? -4.472 6.256 14.185 1.00 92.50 200 PHE A CA 1
ATOM 1583 C C . PHE A 1 200 ? -3.297 6.723 15.060 1.00 92.50 200 PHE A C 1
ATOM 1585 O O . PHE A 1 200 ? -2.389 7.431 14.624 1.00 92.50 200 PHE A O 1
ATOM 1592 N N . ASP A 1 201 ? -3.291 6.290 16.318 1.00 90.44 201 ASP A N 1
ATOM 1593 C CA . ASP A 1 201 ? -2.162 6.527 17.213 1.00 90.44 201 ASP A CA 1
ATOM 1594 C C . ASP A 1 201 ? -1.029 5.546 16.890 1.00 90.44 201 ASP A C 1
ATOM 1596 O O . ASP A 1 201 ? -1.184 4.335 17.059 1.00 90.44 201 ASP A O 1
ATOM 1600 N N . TRP A 1 202 ? 0.126 6.068 16.472 1.00 89.88 202 TRP A N 1
ATOM 1601 C CA . TRP A 1 202 ? 1.333 5.286 16.192 1.00 89.88 202 TRP A CA 1
ATOM 1602 C C . TRP A 1 202 ? 1.764 4.389 17.357 1.00 89.88 202 TRP A C 1
ATOM 1604 O O . TRP A 1 202 ? 2.304 3.313 17.114 1.00 89.88 202 TRP A O 1
ATOM 1614 N N . LYS A 1 203 ? 1.468 4.761 18.610 1.00 88.31 203 LYS A N 1
ATOM 1615 C CA . LYS A 1 203 ? 1.778 3.932 19.790 1.00 88.31 203 LYS A CA 1
ATOM 1616 C C . LYS A 1 203 ? 0.934 2.660 19.872 1.00 88.31 203 LYS A C 1
ATOM 1618 O O . LYS A 1 203 ? 1.322 1.714 20.553 1.00 88.31 203 LYS A O 1
ATOM 1623 N N . LYS A 1 204 ? -0.228 2.634 19.211 1.00 88.62 204 LYS A N 1
ATOM 1624 C CA . LYS A 1 204 ? -1.102 1.454 19.123 1.00 88.62 204 LYS A CA 1
ATOM 1625 C C . LYS A 1 204 ? -0.767 0.562 17.928 1.00 88.62 204 LYS A C 1
ATOM 1627 O O . LYS A 1 204 ? -1.321 -0.531 17.827 1.00 88.62 204 LYS A O 1
ATOM 1632 N N . ILE A 1 205 ? 0.101 1.022 17.029 1.00 90.06 205 ILE A N 1
ATOM 1633 C CA . ILE A 1 205 ? 0.499 0.285 15.835 1.00 90.06 205 ILE A CA 1
ATOM 1634 C C . ILE A 1 205 ? 1.758 -0.516 16.134 1.00 90.06 205 ILE A C 1
ATOM 1636 O O . ILE A 1 205 ? 2.809 0.039 16.447 1.00 90.06 205 ILE A O 1
ATOM 1640 N N . ASN A 1 206 ? 1.629 -1.833 15.996 1.00 89.31 206 ASN A N 1
ATOM 1641 C CA . ASN A 1 206 ? 2.741 -2.766 16.025 1.00 89.31 206 ASN A CA 1
ATOM 1642 C C . ASN A 1 206 ? 2.763 -3.533 14.700 1.00 89.31 206 ASN A C 1
ATOM 1644 O O . ASN A 1 206 ? 1.839 -4.298 14.416 1.00 89.31 206 ASN A O 1
ATOM 1648 N N . MET A 1 207 ? 3.791 -3.286 13.887 1.00 90.75 207 MET A N 1
ATOM 1649 C CA . MET A 1 207 ? 3.996 -3.987 12.620 1.00 90.75 207 MET A CA 1
ATOM 1650 C C . MET A 1 207 ? 5.103 -5.021 12.764 1.00 90.75 207 MET A C 1
ATOM 1652 O O . MET A 1 207 ? 6.264 -4.675 13.000 1.00 90.75 207 MET A O 1
ATOM 1656 N N . ARG A 1 208 ? 4.737 -6.286 12.554 1.00 90.31 208 ARG A N 1
ATOM 1657 C CA . ARG A 1 208 ? 5.658 -7.416 12.651 1.00 90.31 208 ARG A CA 1
ATOM 1658 C C . ARG A 1 208 ? 6.305 -7.734 11.317 1.00 90.31 208 ARG A C 1
ATOM 1660 O O . ARG A 1 208 ? 5.647 -7.762 10.271 1.00 90.31 208 ARG A O 1
ATOM 1667 N N . HIS A 1 209 ? 7.601 -8.011 11.369 1.00 90.06 209 HIS A N 1
ATOM 1668 C CA . HIS A 1 209 ? 8.361 -8.417 10.198 1.00 90.06 209 HIS A CA 1
ATOM 1669 C C . HIS A 1 209 ? 8.168 -9.905 9.894 1.00 90.06 209 HIS A C 1
ATOM 1671 O O . HIS A 1 209 ? 8.386 -10.757 10.752 1.00 90.06 209 HIS A O 1
ATOM 1677 N N . GLN A 1 210 ? 7.830 -10.211 8.642 1.00 88.31 210 GLN A N 1
ATOM 1678 C CA . GLN A 1 210 ? 7.755 -11.572 8.121 1.00 88.31 210 GLN A CA 1
ATOM 1679 C C . GLN A 1 210 ? 8.859 -11.828 7.091 1.00 88.31 210 GLN A C 1
ATOM 1681 O O . GLN A 1 210 ? 9.010 -11.101 6.108 1.00 88.31 210 GLN A O 1
ATOM 1686 N N . TRP A 1 211 ? 9.613 -12.908 7.292 1.00 80.94 211 TRP A N 1
ATOM 1687 C CA . TRP A 1 211 ? 10.776 -13.258 6.466 1.00 80.94 211 TRP A CA 1
ATOM 1688 C C . TRP A 1 211 ? 10.416 -13.807 5.084 1.00 80.94 211 TRP A C 1
ATOM 1690 O O . TRP A 1 211 ? 11.253 -13.828 4.184 1.00 80.94 211 TRP A O 1
ATOM 1700 N N . SER A 1 212 ? 9.172 -14.251 4.897 1.00 81.19 212 SER A N 1
ATOM 1701 C CA . SER A 1 212 ? 8.700 -14.813 3.634 1.00 81.19 212 SER A CA 1
ATOM 1702 C C . SER A 1 212 ? 7.275 -14.377 3.319 1.00 81.19 212 SER A C 1
ATOM 1704 O O . SER A 1 212 ? 6.498 -14.014 4.200 1.00 81.19 212 SER A O 1
ATOM 1706 N N . THR A 1 213 ? 6.905 -14.489 2.046 1.00 82.88 213 THR A N 1
ATOM 1707 C CA . THR A 1 213 ? 5.549 -14.214 1.553 1.00 82.88 213 THR A CA 1
ATOM 1708 C C . THR A 1 213 ? 4.512 -15.244 1.999 1.00 82.88 213 THR A C 1
ATOM 1710 O O . THR A 1 213 ? 3.353 -15.127 1.621 1.00 82.88 213 THR A O 1
ATOM 1713 N N . ILE A 1 214 ? 4.914 -16.259 2.769 1.00 82.25 214 ILE A N 1
ATOM 1714 C CA . ILE A 1 214 ? 4.014 -17.274 3.328 1.00 82.25 214 ILE A CA 1
ATOM 1715 C C . ILE A 1 214 ? 3.487 -16.823 4.704 1.00 82.25 214 ILE A C 1
ATOM 1717 O O . ILE A 1 214 ? 2.553 -17.422 5.216 1.00 82.25 214 ILE A O 1
ATOM 1721 N N . PHE A 1 215 ? 4.049 -15.755 5.298 1.00 85.00 215 PHE A N 1
ATOM 1722 C CA . PHE A 1 215 ? 3.617 -15.217 6.603 1.00 85.00 215 PHE A CA 1
ATOM 1723 C C . PHE A 1 215 ? 3.601 -16.291 7.707 1.00 85.00 215 PHE A C 1
ATOM 1725 O O . PHE A 1 215 ? 2.783 -16.312 8.617 1.00 85.00 215 PHE A O 1
ATOM 1732 N N . CYS A 1 216 ? 4.559 -17.209 7.601 1.00 76.19 216 CYS A N 1
ATOM 1733 C CA . CYS A 1 216 ? 4.678 -18.400 8.430 1.00 76.19 216 CYS A CA 1
ATOM 1734 C C . CYS A 1 216 ? 5.155 -18.142 9.860 1.00 76.19 216 CYS A C 1
ATOM 1736 O O . CYS A 1 216 ? 5.212 -19.085 10.657 1.00 76.19 216 CYS A O 1
ATOM 1738 N N . SER A 1 217 ? 5.565 -16.909 10.176 1.00 70.19 217 SER A N 1
ATOM 1739 C CA . SER A 1 217 ? 6.344 -16.626 11.380 1.00 70.19 217 SER A CA 1
ATOM 1740 C C . SER A 1 217 ? 7.472 -17.670 11.524 1.00 70.19 217 SER A C 1
ATOM 1742 O O . SER A 1 217 ? 8.198 -17.902 10.558 1.00 70.19 217 SER A O 1
ATOM 1744 N N . GLY A 1 218 ? 7.603 -18.337 12.680 1.00 65.88 218 GLY 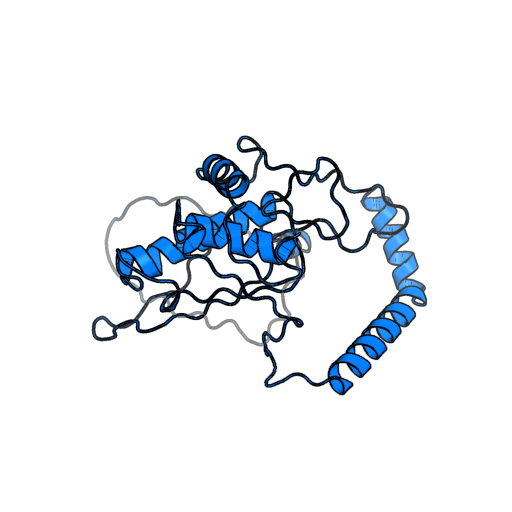A N 1
ATOM 1745 C CA . GLY A 1 218 ? 8.575 -19.420 12.900 1.00 65.88 218 GLY A CA 1
ATOM 1746 C C . GLY A 1 218 ? 8.030 -20.849 12.760 1.00 65.88 218 GLY A C 1
ATOM 1747 O O . GLY A 1 218 ? 8.805 -21.795 12.825 1.00 65.88 218 GLY A O 1
ATOM 1748 N N . SER A 1 219 ? 6.718 -21.042 12.587 1.00 70.88 219 SER A N 1
ATOM 1749 C CA . SER A 1 219 ? 6.090 -22.375 12.687 1.00 70.88 219 SER A CA 1
ATOM 1750 C C . SER A 1 219 ? 6.087 -23.170 11.379 1.00 70.88 219 SER A C 1
ATOM 1752 O O . SER A 1 219 ? 5.896 -24.381 11.406 1.00 70.88 219 SER A O 1
ATOM 1754 N N . CYS A 1 220 ? 6.305 -22.510 10.239 1.00 73.69 220 CYS A N 1
ATOM 1755 C CA . CYS A 1 220 ? 6.484 -23.164 8.938 1.00 73.69 220 CYS A CA 1
ATOM 1756 C C . CYS A 1 220 ? 7.725 -22.668 8.182 1.00 73.69 220 CYS A C 1
ATOM 1758 O O . CYS A 1 220 ? 7.768 -22.667 6.942 1.00 73.69 220 CYS A O 1
ATOM 1760 N N . ASP A 1 221 ? 8.752 -22.255 8.936 1.00 72.75 221 ASP A N 1
ATOM 1761 C CA . ASP A 1 221 ? 10.069 -22.035 8.354 1.00 72.75 221 ASP A CA 1
ATOM 1762 C C . ASP A 1 221 ? 10.680 -23.371 7.918 1.00 72.75 221 ASP A C 1
ATOM 1764 O O . ASP A 1 221 ? 10.712 -24.354 8.656 1.00 72.75 221 ASP A O 1
ATOM 1768 N N . CYS A 1 222 ? 11.128 -23.407 6.670 1.00 79.06 222 CYS A N 1
ATOM 1769 C CA . CYS A 1 222 ? 11.725 -24.581 6.060 1.00 79.06 222 CYS A CA 1
ATOM 1770 C C . CYS A 1 222 ? 12.940 -24.108 5.260 1.00 79.06 222 CYS A C 1
ATOM 1772 O O . CYS A 1 222 ? 12.797 -23.740 4.087 1.00 79.06 222 CYS A O 1
ATOM 1774 N N . PRO A 1 223 ? 14.138 -24.111 5.873 1.00 81.94 223 PRO A N 1
ATOM 1775 C CA . PRO A 1 223 ? 15.354 -23.644 5.213 1.00 81.94 223 PRO A CA 1
ATOM 1776 C C . PRO A 1 223 ? 15.625 -24.368 3.889 1.00 81.94 223 PRO A C 1
ATOM 1778 O O . PRO A 1 223 ? 16.006 -23.740 2.905 1.00 81.94 223 PRO A O 1
ATOM 1781 N N . MET A 1 224 ? 15.332 -25.672 3.824 1.00 87.75 224 MET A N 1
ATOM 1782 C CA . MET A 1 224 ? 15.522 -26.478 2.614 1.00 87.75 224 MET A CA 1
ATOM 1783 C C . MET A 1 224 ? 14.593 -26.058 1.464 1.00 87.75 224 MET A C 1
ATOM 1785 O O . MET A 1 224 ? 15.016 -25.988 0.314 1.00 87.75 224 MET A O 1
ATOM 1789 N N . ARG A 1 225 ? 13.334 -25.702 1.757 1.00 84.38 225 ARG A N 1
ATOM 1790 C CA . ARG A 1 225 ? 12.424 -25.131 0.750 1.00 84.38 225 ARG A CA 1
ATOM 1791 C C . ARG A 1 225 ? 12.988 -23.825 0.192 1.00 84.38 225 ARG A C 1
ATOM 1793 O O . ARG A 1 225 ? 12.930 -23.613 -1.015 1.00 84.38 225 ARG A O 1
ATOM 1800 N N . ASN A 1 226 ? 13.508 -22.950 1.058 1.00 77.00 226 ASN A N 1
ATOM 1801 C CA . ASN A 1 226 ? 14.086 -21.675 0.627 1.00 77.00 226 ASN A CA 1
ATOM 1802 C C . ASN A 1 226 ? 15.316 -21.903 -0.265 1.00 77.00 226 ASN A C 1
ATOM 1804 O O . ASN A 1 226 ? 15.424 -21.256 -1.302 1.00 77.00 226 ASN A O 1
ATOM 1808 N N . HIS A 1 227 ? 16.169 -22.876 0.074 1.00 84.75 227 HIS A N 1
ATOM 1809 C CA . HIS A 1 227 ? 17.300 -23.281 -0.762 1.00 84.75 227 HIS A CA 1
ATOM 1810 C C . HIS A 1 227 ? 16.857 -23.679 -2.179 1.00 84.75 227 HIS A C 1
ATOM 1812 O O . HIS A 1 227 ? 17.303 -23.072 -3.151 1.00 84.75 227 HIS A O 1
ATOM 1818 N N . TYR A 1 228 ? 15.906 -24.610 -2.307 1.00 89.06 228 TYR A N 1
ATOM 1819 C CA . TYR A 1 228 ? 15.409 -25.033 -3.623 1.00 89.06 228 TYR A CA 1
ATOM 1820 C C . TYR A 1 228 ? 14.677 -23.923 -4.382 1.00 89.06 228 TYR A C 1
ATOM 1822 O O . TYR A 1 228 ? 14.752 -23.855 -5.608 1.00 89.06 228 TYR A O 1
ATOM 1830 N N . LEU A 1 229 ? 13.985 -23.026 -3.675 1.00 84.69 229 LEU A N 1
ATOM 1831 C CA . LEU A 1 229 ? 13.347 -21.869 -4.299 1.00 84.69 229 LEU A CA 1
ATOM 1832 C C . LEU A 1 229 ? 14.390 -20.925 -4.914 1.00 84.69 229 LEU A C 1
ATOM 1834 O O . LEU A 1 229 ? 14.188 -20.435 -6.025 1.00 84.69 229 LEU A O 1
ATOM 1838 N N . GLU A 1 230 ? 15.501 -20.680 -4.220 1.00 83.50 230 GLU A N 1
ATOM 1839 C CA . GLU A 1 230 ? 16.610 -19.884 -4.751 1.00 83.50 230 GLU A CA 1
ATOM 1840 C C . GLU A 1 230 ? 17.288 -20.564 -5.945 1.00 83.50 230 GLU A C 1
ATOM 1842 O O . GLU A 1 230 ? 17.575 -19.899 -6.944 1.00 83.50 230 GLU A O 1
ATOM 1847 N N . GLU A 1 231 ? 17.526 -21.877 -5.875 1.00 91.19 231 GLU A N 1
ATOM 1848 C CA . GLU A 1 231 ? 18.078 -22.642 -6.999 1.00 91.19 231 GLU A CA 1
ATOM 1849 C C . GLU A 1 231 ? 17.174 -22.559 -8.232 1.00 91.19 231 GLU A C 1
ATOM 1851 O O . GLU A 1 231 ? 17.649 -22.261 -9.332 1.00 91.19 231 GLU A O 1
ATOM 1856 N N . GLU A 1 232 ? 15.864 -22.731 -8.052 1.00 91.00 232 GLU A N 1
ATOM 1857 C CA . GLU A 1 232 ? 14.897 -22.633 -9.141 1.00 91.00 232 GLU A CA 1
ATOM 1858 C C . GLU A 1 232 ? 14.838 -21.211 -9.715 1.00 91.00 232 GLU A C 1
ATOM 1860 O O . GLU A 1 232 ? 14.836 -21.040 -10.935 1.00 91.00 232 GLU A O 1
ATOM 1865 N N . GLN A 1 233 ? 14.882 -20.170 -8.877 1.00 87.31 233 GLN A N 1
ATOM 1866 C CA . GLN A 1 233 ? 14.960 -18.780 -9.348 1.00 87.31 233 GLN A CA 1
ATOM 1867 C C . GLN A 1 233 ? 16.217 -18.531 -10.194 1.00 87.31 233 GLN A C 1
ATOM 1869 O O . GLN A 1 233 ? 16.130 -17.905 -11.257 1.00 87.31 233 GLN A O 1
ATOM 1874 N N . ARG A 1 234 ? 17.376 -19.050 -9.770 1.00 88.81 234 ARG A N 1
ATOM 1875 C CA . ARG A 1 234 ? 18.629 -18.955 -10.540 1.00 88.81 234 ARG A CA 1
ATOM 1876 C C . ARG A 1 234 ? 18.537 -19.727 -11.854 1.00 88.81 234 ARG A C 1
ATOM 1878 O O . ARG A 1 234 ? 18.964 -19.212 -12.890 1.00 88.81 234 ARG A O 1
ATOM 1885 N N . ARG A 1 235 ? 17.943 -20.923 -11.840 1.00 93.00 235 ARG A N 1
ATOM 1886 C CA . ARG A 1 235 ? 17.728 -21.743 -13.041 1.00 93.00 235 ARG A CA 1
ATOM 1887 C C . ARG A 1 235 ? 16.830 -21.026 -14.049 1.00 93.00 235 ARG A C 1
ATOM 1889 O O . ARG A 1 235 ? 17.205 -20.906 -15.214 1.00 93.00 235 ARG A O 1
ATOM 1896 N N . GLN A 1 236 ? 15.696 -20.486 -13.600 1.00 88.75 236 GLN A N 1
ATOM 1897 C CA . GLN A 1 236 ? 14.766 -19.707 -14.427 1.00 88.75 236 GLN A CA 1
ATOM 1898 C C . GLN A 1 236 ? 15.422 -18.453 -15.006 1.00 88.75 236 GLN A C 1
ATOM 1900 O O . GLN A 1 236 ? 15.253 -18.152 -16.188 1.00 88.75 236 GLN A O 1
ATOM 1905 N N . TYR A 1 237 ? 16.219 -17.742 -14.205 1.00 84.75 237 TYR A N 1
ATOM 1906 C CA . TYR A 1 237 ? 16.999 -16.607 -14.688 1.00 84.75 237 TYR A CA 1
ATOM 1907 C C . TYR A 1 237 ? 17.996 -17.026 -15.779 1.00 84.75 237 TYR A C 1
ATOM 1909 O O . TYR A 1 237 ? 18.037 -16.408 -16.842 1.00 84.75 237 TYR A O 1
ATOM 1917 N N . SER A 1 238 ? 18.743 -18.116 -15.569 1.00 87.44 238 SER A N 1
ATOM 1918 C CA . SER A 1 238 ? 19.691 -18.636 -16.564 1.00 87.44 238 SER A CA 1
ATOM 1919 C C . SER A 1 238 ? 18.999 -19.031 -17.871 1.00 87.44 238 SER A C 1
ATOM 1921 O O . SER A 1 238 ? 19.478 -18.681 -18.950 1.00 87.44 238 SER A O 1
ATOM 1923 N N . LEU A 1 239 ? 17.847 -19.704 -17.787 1.00 88.56 239 LEU A N 1
ATOM 1924 C CA . LEU A 1 239 ? 17.040 -20.057 -18.957 1.00 88.56 239 LEU A CA 1
ATOM 1925 C C . LEU A 1 239 ? 16.537 -18.820 -19.699 1.00 88.56 239 LEU A C 1
ATOM 1927 O O . LEU A 1 239 ? 16.593 -18.786 -20.926 1.00 88.56 239 LEU A O 1
ATOM 1931 N N . ARG A 1 240 ? 16.088 -17.794 -18.968 1.00 83.56 240 ARG A N 1
ATOM 1932 C CA . ARG A 1 240 ? 15.627 -16.531 -19.555 1.00 83.56 240 ARG A CA 1
ATOM 1933 C C . ARG A 1 240 ? 16.741 -15.840 -20.340 1.00 83.56 240 ARG A C 1
ATOM 1935 O O . ARG A 1 240 ? 16.512 -15.432 -21.471 1.00 83.56 240 ARG A O 1
ATOM 1942 N N . VAL A 1 241 ? 17.936 -15.739 -19.757 1.00 80.94 241 VAL A N 1
ATOM 1943 C CA . VAL A 1 241 ? 19.089 -15.061 -20.377 1.00 80.94 241 VAL A CA 1
ATOM 1944 C C . VAL A 1 241 ? 19.625 -15.830 -21.590 1.00 80.94 241 VAL A C 1
ATOM 1946 O O . VAL A 1 241 ? 20.098 -15.214 -22.536 1.00 80.94 241 VAL A O 1
ATOM 1949 N N . LYS A 1 242 ? 19.529 -17.165 -21.603 1.00 87.69 242 LYS A N 1
ATOM 1950 C CA . LYS A 1 242 ? 19.973 -18.001 -22.736 1.00 87.69 242 LYS A CA 1
ATOM 1951 C C . LYS A 1 242 ? 18.952 -18.107 -23.876 1.00 87.69 242 LYS A C 1
ATOM 1953 O O . LYS A 1 242 ? 19.241 -18.733 -24.894 1.00 87.69 242 LYS A O 1
ATOM 1958 N N . ASN A 1 243 ? 17.753 -17.549 -23.717 1.00 88.12 243 ASN A N 1
ATOM 1959 C CA . ASN A 1 243 ? 16.688 -17.680 -24.702 1.00 88.12 243 ASN A CA 1
ATOM 1960 C C . ASN A 1 243 ? 16.836 -16.630 -25.818 1.00 88.12 243 ASN A C 1
ATOM 1962 O O . ASN A 1 243 ? 16.403 -15.487 -25.681 1.00 88.12 243 ASN A O 1
ATOM 1966 N N . SER A 1 244 ? 17.405 -17.044 -26.953 1.00 87.69 244 SER A N 1
ATOM 1967 C CA . SER A 1 244 ? 17.621 -16.180 -28.122 1.00 87.69 244 SER A CA 1
ATOM 1968 C C . SER A 1 244 ? 16.327 -15.664 -28.762 1.00 87.69 244 SER A C 1
ATOM 1970 O O . SER A 1 244 ? 16.319 -14.585 -29.350 1.00 87.69 244 SER A O 1
ATOM 1972 N N . ASN A 1 245 ? 15.213 -16.395 -28.642 1.00 89.50 245 ASN A N 1
ATOM 1973 C CA . ASN A 1 245 ? 13.917 -15.907 -29.110 1.00 89.50 245 ASN A CA 1
ATOM 1974 C C . ASN A 1 245 ? 13.410 -14.763 -28.224 1.00 89.50 245 ASN A C 1
ATOM 1976 O O . ASN A 1 245 ? 12.949 -13.743 -28.726 1.00 89.50 245 ASN A O 1
ATOM 1980 N N . LEU A 1 246 ? 13.555 -14.903 -26.906 1.00 83.75 246 LEU A N 1
ATOM 1981 C CA . LEU A 1 246 ? 13.196 -13.852 -25.960 1.00 83.75 246 LEU A CA 1
ATOM 1982 C C . LEU A 1 246 ? 14.054 -12.595 -26.156 1.00 83.75 246 LEU A C 1
ATOM 1984 O O . LEU A 1 246 ? 13.538 -11.485 -26.083 1.00 83.75 246 LEU A O 1
ATOM 1988 N N . GLU A 1 247 ? 15.342 -12.760 -26.458 1.00 82.88 247 GLU A N 1
ATOM 1989 C CA . GLU A 1 247 ? 16.218 -11.637 -26.796 1.00 82.88 247 GLU A CA 1
ATOM 1990 C C . GLU A 1 247 ? 15.734 -10.882 -28.045 1.00 82.88 247 GLU A C 1
ATOM 1992 O O . GLU A 1 247 ? 15.650 -9.652 -28.019 1.00 82.88 247 GLU A O 1
ATOM 1997 N N . LYS A 1 248 ? 15.350 -11.598 -29.112 1.00 85.44 248 LYS A N 1
ATOM 1998 C CA . LYS A 1 248 ? 14.753 -10.981 -30.312 1.00 85.44 248 LYS A CA 1
ATOM 1999 C C . LYS A 1 248 ? 13.477 -10.215 -29.972 1.00 85.44 248 LYS A C 1
ATOM 2001 O O . LYS A 1 248 ? 13.340 -9.064 -30.377 1.00 85.44 248 LYS A O 1
ATOM 2006 N N . ILE A 1 249 ? 12.603 -10.810 -29.158 1.00 85.06 249 ILE A N 1
ATOM 2007 C CA . ILE A 1 249 ? 11.378 -10.156 -28.685 1.00 85.06 249 ILE A CA 1
ATOM 2008 C C . ILE A 1 249 ? 11.710 -8.871 -27.919 1.00 85.06 249 ILE A C 1
ATOM 2010 O O . ILE A 1 249 ? 11.090 -7.846 -28.182 1.00 85.06 249 ILE A O 1
ATOM 2014 N N . TYR A 1 250 ? 12.705 -8.868 -27.025 1.00 83.00 250 TYR A N 1
ATOM 2015 C CA . TYR A 1 250 ? 13.103 -7.644 -26.321 1.00 83.00 250 TYR A CA 1
ATOM 2016 C C . TYR A 1 250 ? 13.604 -6.551 -27.264 1.00 83.00 250 TYR A C 1
ATOM 2018 O O . TYR A 1 250 ? 13.285 -5.383 -27.055 1.00 83.00 250 TYR A O 1
ATOM 2026 N N . VAL A 1 251 ? 14.350 -6.912 -28.310 1.00 83.38 251 VAL A N 1
ATOM 2027 C CA . VAL A 1 251 ? 14.788 -5.954 -29.335 1.00 83.38 251 VAL A CA 1
ATOM 2028 C C . VAL A 1 251 ? 13.594 -5.370 -30.088 1.00 83.38 251 VAL A C 1
ATOM 2030 O O . VAL A 1 251 ? 13.559 -4.164 -30.327 1.00 83.38 251 VAL A O 1
ATOM 2033 N N . ASP A 1 252 ? 12.612 -6.192 -30.445 1.00 84.81 252 ASP A N 1
ATOM 2034 C CA . ASP A 1 252 ? 11.419 -5.720 -31.148 1.00 84.81 252 ASP A CA 1
ATOM 2035 C C . ASP A 1 252 ? 10.528 -4.859 -30.245 1.00 84.81 252 ASP A C 1
ATOM 2037 O O . ASP A 1 252 ? 10.079 -3.795 -30.668 1.00 84.81 252 ASP A O 1
ATOM 2041 N N . MET A 1 253 ? 10.368 -5.235 -28.973 1.00 81.19 253 MET A N 1
ATOM 2042 C CA . MET A 1 253 ? 9.716 -4.392 -27.967 1.00 81.19 253 MET A CA 1
ATOM 2043 C C . MET A 1 253 ? 10.435 -3.050 -27.817 1.00 81.19 253 MET A C 1
ATOM 2045 O O . MET A 1 253 ? 9.776 -2.015 -27.762 1.00 81.19 253 MET A O 1
ATOM 2049 N N . ALA A 1 254 ? 11.770 -3.042 -27.789 1.00 81.81 254 ALA A N 1
ATOM 2050 C CA . ALA A 1 254 ? 12.533 -1.808 -27.649 1.00 81.81 254 ALA A CA 1
ATOM 2051 C C . ALA A 1 254 ? 12.317 -0.847 -28.825 1.00 81.81 254 ALA A C 1
ATOM 2053 O O . ALA A 1 254 ? 12.173 0.350 -28.606 1.00 81.81 254 ALA A O 1
ATOM 2054 N N . LYS A 1 255 ? 12.190 -1.358 -30.057 1.00 81.50 255 LYS A N 1
ATOM 2055 C CA . LYS A 1 255 ? 11.847 -0.529 -31.230 1.00 81.50 255 LYS A CA 1
ATOM 2056 C C . LYS A 1 255 ? 10.466 0.120 -31.117 1.00 81.50 255 LYS A C 1
ATOM 2058 O O . LYS A 1 255 ? 10.264 1.200 -31.659 1.00 81.50 255 LYS A O 1
ATOM 2063 N N . ILE A 1 256 ? 9.518 -0.556 -30.467 1.00 78.69 256 ILE A N 1
ATOM 2064 C CA . ILE A 1 256 ? 8.145 -0.064 -30.293 1.00 78.69 256 ILE A CA 1
ATOM 2065 C C . ILE A 1 256 ? 8.082 0.973 -29.167 1.00 78.69 256 ILE A C 1
ATOM 2067 O O . ILE A 1 256 ? 7.396 1.982 -29.298 1.00 78.69 256 ILE A O 1
ATOM 2071 N N . VAL A 1 257 ? 8.773 0.711 -28.056 1.00 71.56 257 VAL A N 1
ATOM 2072 C CA . VAL A 1 257 ? 8.672 1.512 -26.826 1.00 71.56 257 VAL A CA 1
ATOM 2073 C C . VAL A 1 257 ? 9.619 2.723 -26.828 1.00 71.56 257 VAL A C 1
ATOM 2075 O O . VAL A 1 257 ? 9.292 3.727 -26.194 1.00 71.56 257 VAL A O 1
ATOM 2078 N N . GLY A 1 258 ? 10.735 2.671 -27.569 1.00 56.62 258 GLY A N 1
ATOM 2079 C CA . GLY A 1 258 ? 11.689 3.780 -27.718 1.00 56.62 258 GLY A CA 1
ATOM 2080 C C . GLY A 1 258 ? 13.031 3.588 -27.018 1.00 56.62 258 GLY A C 1
ATOM 2081 O O . GLY A 1 258 ? 13.071 3.382 -25.778 1.00 56.62 258 GLY A O 1
#

Foldseek 3Di:
DDDDDDDDDDDDDDDDPPPPPPPPDPPDDPPDDDVVVVCCVVLPFPPDDDDDCPLDDPPPDADADDDDDDDFFDWQALDDLPLADRPQAAQAQDQVDPPHDPCSVVLVVLQVVLLLAAEPDLQNPARLGGHGSDGDHGGHHNSRLVVLLVQLLVLLVRCCVPRVNAPPPHALVSDAAEFESDNRGNNSSSSSVCNNPPPDDSNRDYYYYDPDPVSCRPPPDDVVVVVVVVVVVVVVVVVCVPDPVNNVVSVVVRVVND

Nearest PDB structures (foldseek):
  3it3-assembly1_B  TM=7.262E-01  e=1.486E-03  Francisella tularensis subsp. holarctica LVS
  3it1-assembly1_A  TM=7.219E-01  e=2.008E-03  Francisella tularensis subsp. holarctica LVS
  3it3-assembly1_A  TM=7.075E-01  e=1.579E-03  Francisella tularensis subsp. holarctica LVS
  4job-assembly1_A  TM=6.818E-01  e=2.133E-03  Homo sapiens
  4joc-assembly1_A  TM=5.895E-01  e=1.152E-02  Homo sapiens

pLDDT: mean 81.93, std 17.93, range [29.97, 98.44]

Mean predicted aligned error: 10.79 Å

InterPro domains:
  IPR000560 Histidine phosphatase superfamily, clade-2 [PF00328] (62-247)
  IPR000560 Histidine phosphatase superfamily, clade-2 [cd07061] (62-210)
  IPR029033 Histidine phosphatase superfamily [G3DSA:3.40.50.1240] (50-258)
  IPR029033 Histidine phosphatase superfamily [SSF53254] (39-242)
  IPR033379 Histidine acid phosphatase active site [PS00616] (63-77)
  IPR050645 Histidine Acid Phosphatase [PTHR11567] (41-246)

Sequence (258 aa):
VHLIPVNPVREDGLNPKSRKRIMPDLLTEPPAIDPIYEAQVYCNVPSIAERSMEGHAPHYFKLVSVQVLIRHGDRYPLYAIPKTKRPDIDCMLVPSRKPSHPQLEAFIKHMSKGSAAQMDGSLSSLPHFPSHSLCEMGELTQTGVVQHLRNGQLLREIYINKHKLLPSDWTAKQLYLETTGKSRTLQSALALLYTFLPDFDWKKINMRHQWSTIFCSGSCDCPMRNHYLEEEQRRQYSLRVKNSNLEKIYVDMAKIVG

Solvent-accessible surface area (backbone atoms only — not comparable to full-atom values): 15927 Å² total; per-residue (Å²): 136,89,84,79,90,76,80,92,79,80,94,76,83,87,79,89,73,78,79,75,79,78,73,77,73,92,79,63,80,78,73,87,77,54,68,66,59,51,48,50,63,72,66,56,63,75,81,69,85,86,82,72,74,74,90,67,72,63,93,90,64,77,87,85,82,86,85,88,87,78,79,56,44,48,49,41,56,83,68,79,65,63,86,38,66,81,75,96,56,50,12,46,72,51,64,90,43,84,66,59,45,97,58,44,58,59,49,54,63,53,50,76,62,50,87,61,46,52,42,43,75,77,49,62,79,45,59,63,62,56,73,33,73,69,53,54,75,45,34,36,23,41,57,7,38,36,41,22,33,50,51,12,38,55,49,19,55,42,41,46,68,69,60,51,67,61,60,96,82,66,53,54,90,79,54,87,44,76,34,43,84,44,49,33,38,44,21,22,51,48,28,17,44,42,42,43,44,65,89,61,60,42,82,53,42,53,44,41,69,24,96,49,98,75,66,44,71,82,85,65,69,50,73,67,59,54,51,55,51,52,52,50,52,52,52,53,49,53,53,57,74,68,31,66,67,57,53,52,49,38,53,55,49,20,71,73,76,71

Secondary structure (DSSP, 8-state):
---PPPPP--------------PPPTTSPPPPP-HHHHHHHHHT-TTS----STT---TT--------------B--SSPPTTPPPP---EE--TTSSS--TTHHHHHHHHTTGGG-EE-GGGTTS-SS-EESSPPTTPBPHHHHHHHHHHHHHHIIIIIIIS--S-TT--TTS--EEEES-HHHHHHHHHHHHHHSTT--GGG-EEEEESSTT--TTTT--HHHHHHHHHHHHHHHHHHHT-HHHHHHHHHHHHHH-

Radius of gyration: 22.65 Å; Cα contacts (8 Å, |Δi|>4): 272; chains: 1; bounding box: 64×44×54 Å

Organism: Passerina amoena (NCBI:txid142471)